Protein 2DXQ (pdb70)

Solvent-accessible surface area: 12813 Å² total

B-factor: mean 23.69, std 10.61, range [11.25, 72.37]

Foldseek 3Di:
DQKDKDWDDDVCQVLVLVQVCQVPVVDDRADCVNCVVVVVCCVDPQKTKMFIDGNRHGFWIKIKHWAFAPPPVRFIAIEIDDTGGDPVCPPVCRSLVHLLVSVVVNVVSVHPYYYDDPDPDVVVVVSVVVSVDDPPDDDDDDDDD/DDKDFDDLVCQVLVQVQLCVVPVPDDHADPPPRSVVVVCVVDPQKTWMFDDDVRGGFWIKIKHWAFDPPPVRFIAIEIDSTGGHPVCPPVCRSLVRVLVSVVVNVVSVHPYYYDDDPPDVVVVVSVVVSVDDPDDDDDDDDD

Radius of gyration: 19.29 Å; Cα 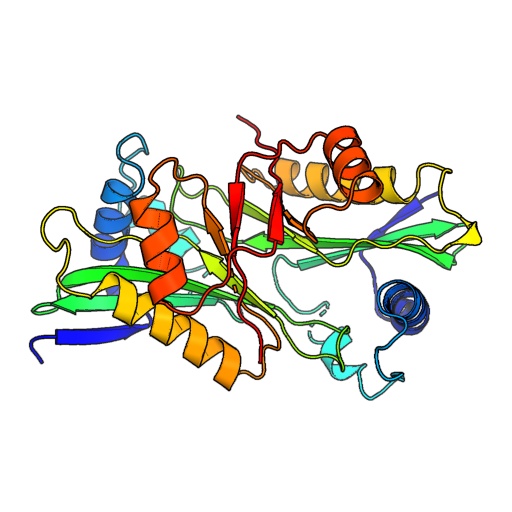contacts (8 Å, |Δi|>4): 568; chains: 2; bounding box: 39×36×62 Å

Secondary structure (DSSP, 8-state):
--EEEEE--GGGHHHHHHHHHHH-TTS----HHHHHHHHH---STTEEEEEEEETTEEEEEEEEEEE--SHHHH--EEEEEEEE--GGGTTSSHHHHHHHHHHHHHHHTT-SB--EE----HHHHHHHHHTT-EEEEEEEE-B--/-EEEE--GGGHHHHHHHHHHH-TTSPP--SSSSHHHHH---STTEEEEEEEETTEEEEEEEEEEE--SHHHH--EEEEEEEEE-GGGTTSSHHHHHHHHHHHHHHHTT-SB--EEESS-HHHHHHHHHTT-EEEEEEEE-B-

CATH classification: 3.40.630.30

Sequence (287 aa):
DAISLRAAGPGDLPGLLELYQVLNPSDPELTTQEAGAVFAALAQPGLTIFVATENGKPVATATLLIVPNLTRAARPYAFIENVVTLEARRGRGYGRTVVRHAIETAFGANCYKVLLTGRHDPAVHAFYESCGFVQNKTGFQIRQDISLRAAGPGDLPGLLELYQVLNPSDPELTTQEAGAVFAALAQPGLTIFVATENGKPVATATLLIVPNLTRAARPYAFIENVVTLEARRGRGYGRTVVRHAIETAFGANCYKVLLTGRHDPAVHAFYESCGFVQNKTGFQIRQ

InterPro domains:
  IPR000182 GNAT domain [PF00583] (21-138)
  IPR000182 GNAT domain [PS51186] (6-150)
  IPR016181 Acyl-CoA N-acyltransferase [SSF55729] (3-148)
  IPR039143 Glucosamine 6-phosphate N-acetyltransferase-like [PTHR13355] (4-143)

Structure (mmCIF, N/CA/C/O backbone):
data_2DXQ
#
_entry.id   2DXQ
#
_cell.length_a   67.894
_cell.length_b   67.894
_cell.length_c   142.747
_cell.angle_alpha   90.00
_cell.angle_beta   90.00
_cell.angle_gamma   120.00
#
_symmetry.space_group_name_H-M   'P 31 2 1'
#
loop_
_entity.id
_entity.type
_entity.pdbx_description
1 polymer Acetyltransferase
2 non-polymer 'PHOSPHATE ION'
3 water water
#
loop_
_atom_site.group_PDB
_atom_site.id
_atom_site.type_symbol
_atom_site.label_atom_id
_atom_site.label_alt_id
_atom_site.label_comp_id
_atom_site.label_asym_id
_atom_site.label_entity_id
_atom_site.label_seq_id
_atom_site.pdbx_PDB_ins_code
_atom_site.Cartn_x
_atom_site.Cartn_y
_atom_site.Cartn_z
_atom_site.occupancy
_atom_site.B_iso_or_equiv
_atom_site.auth_seq_id
_atom_site.auth_comp_id
_atom_site.auth_asym_id
_atom_site.auth_atom_id
_atom_site.pdbx_PDB_model_num
ATOM 1 N N . ASP A 1 4 ? -1.309 19.874 -2.567 1.00 34.16 4 ASP A N 1
ATOM 2 C CA . ASP A 1 4 ? -1.845 21.184 -3.039 1.00 33.48 4 ASP A CA 1
ATOM 3 C C . ASP A 1 4 ? -0.781 22.288 -2.947 1.00 31.80 4 ASP A C 1
ATOM 4 O O . ASP A 1 4 ? 0.301 22.094 -2.374 1.00 32.06 4 ASP A O 1
ATOM 9 N N . ALA A 1 5 ? -1.099 23.446 -3.517 1.00 29.10 5 ALA A N 1
ATOM 10 C CA . ALA A 1 5 ? -0.161 24.555 -3.623 1.00 26.52 5 ALA A CA 1
ATOM 11 C C . ALA A 1 5 ? 0.053 25.257 -2.288 1.00 24.99 5 ALA A C 1
ATOM 12 O O . ALA A 1 5 ? 1.119 25.807 -2.041 1.00 23.93 5 ALA A O 1
ATOM 14 N N . ILE A 1 6 ? -0.987 25.283 -1.463 1.00 23.24 6 ILE A N 1
ATOM 15 C CA . ILE A 1 6 ? -0.890 25.892 -0.134 1.00 22.32 6 ILE A CA 1
ATOM 16 C C . ILE A 1 6 ? -1.448 24.886 0.846 1.00 22.16 6 ILE A C 1
ATOM 17 O O . ILE A 1 6 ? -2.554 24.361 0.651 1.00 22.30 6 ILE A O 1
ATOM 22 N N . SER A 1 7 ? -0.687 24.601 1.899 1.00 21.28 7 SER A N 1
ATOM 23 C CA . SER A 1 7 ? -1.177 23.706 2.920 1.00 20.87 7 SER A CA 1
ATOM 24 C C . SER A 1 7 ? -0.776 24.155 4.327 1.00 19.92 7 SER A C 1
ATOM 25 O O . SER A 1 7 ? -0.010 25.102 4.498 1.00 19.26 7 SER A O 1
ATOM 28 N N . LEU A 1 8 ? -1.317 23.457 5.314 1.00 19.14 8 LEU A N 1
ATOM 29 C CA . LEU A 1 8 ? -1.091 23.738 6.723 1.00 19.25 8 LEU A CA 1
ATOM 30 C C . LEU A 1 8 ? -1.131 22.374 7.397 1.00 18.77 8 LEU A C 1
ATOM 31 O O . LEU A 1 8 ? -2.093 21.624 7.216 1.00 19.48 8 LEU A O 1
ATOM 36 N N . ARG A 1 9 ? -0.096 22.050 8.168 1.00 17.91 9 ARG A N 1
ATOM 37 C CA . ARG A 1 9 ? -0.011 20.752 8.835 1.00 17.41 9 ARG A CA 1
ATOM 38 C C . ARG A 1 9 ? 0.992 20.806 9.976 1.00 17.14 9 ARG A C 1
ATOM 39 O O . ARG A 1 9 ? 1.747 21.767 10.092 1.00 16.33 9 ARG A O 1
ATOM 47 N N . ALA A 1 10 ? 0.986 19.770 10.807 1.00 17.30 10 ALA A N 1
ATOM 48 C CA . ALA A 1 10 ? 2.041 19.571 11.778 1.00 17.87 10 ALA A CA 1
ATOM 49 C C . ALA A 1 10 ? 3.302 19.161 11.040 1.00 18.92 10 ALA A C 1
ATOM 50 O O . ALA A 1 10 ? 3.239 18.476 10.000 1.00 17.78 10 ALA A O 1
ATOM 52 N N . ALA A 1 11 ? 4.444 19.587 11.573 1.00 19.14 11 ALA A N 1
ATOM 53 C CA . ALA A 1 11 ? 5.742 19.175 11.055 1.00 20.86 11 ALA A CA 1
ATOM 54 C C . ALA A 1 11 ? 6.01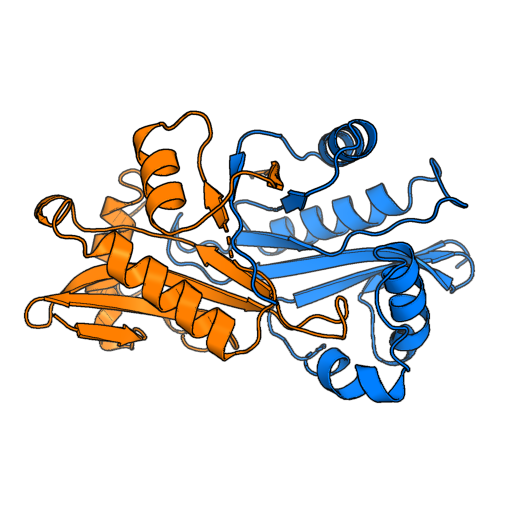6 17.725 11.420 1.00 21.86 11 ALA A C 1
ATOM 55 O O . ALA A 1 11 ? 5.475 17.202 12.405 1.00 22.72 11 ALA A O 1
ATOM 57 N N . GLY A 1 12 ? 6.866 17.089 10.623 1.00 22.51 12 GLY A N 1
ATOM 58 C CA . GLY A 1 12 ? 7.288 15.709 10.863 1.00 24.00 12 GLY A CA 1
ATOM 59 C C . GLY A 1 12 ? 8.715 15.526 10.388 1.00 24.78 12 GLY A C 1
ATOM 60 O O . GLY A 1 12 ? 9.381 16.505 10.056 1.00 24.58 12 GLY A O 1
ATOM 61 N N . PRO A 1 13 ? 9.186 14.263 10.327 1.00 26.04 13 PRO A N 1
ATOM 62 C CA . PRO A 1 13 ? 10.584 13.909 10.043 1.00 27.00 13 PRO A CA 1
ATOM 63 C C . PRO A 1 13 ? 11.266 14.784 8.973 1.00 26.72 13 PRO A C 1
ATOM 64 O O . PRO A 1 13 ? 12.207 15.538 9.277 1.00 28.11 13 PRO A O 1
ATOM 68 N N . GLY A 1 14 ? 10.775 14.709 7.744 1.00 26.10 14 GLY A N 1
ATOM 69 C CA . GLY A 1 14 ? 11.397 15.391 6.610 1.00 24.68 14 GLY A CA 1
ATOM 70 C C . GLY A 1 14 ? 11.391 16.910 6.632 1.00 23.78 14 GLY A C 1
ATOM 71 O O . GLY A 1 14 ? 11.969 17.550 5.750 1.00 24.03 14 GLY A O 1
ATOM 72 N N . ASP A 1 15 ? 10.754 17.499 7.640 1.00 22.58 15 ASP A N 1
ATOM 73 C CA . ASP A 1 15 ? 10.582 18.953 7.683 1.00 21.05 15 ASP A CA 1
ATOM 74 C C . ASP A 1 15 ? 11.749 19.701 8.306 1.00 19.67 15 ASP A C 1
ATOM 75 O O . ASP A 1 15 ? 11.787 20.925 8.288 1.00 18.73 15 ASP A O 1
ATOM 80 N N . LEU A 1 16 ? 12.707 18.965 8.857 1.00 18.80 16 LEU A N 1
ATOM 81 C CA . LEU A 1 16 ? 13.774 19.603 9.610 1.00 17.87 16 LEU A CA 1
ATOM 82 C C . LEU A 1 16 ? 14.592 20.633 8.830 1.00 17.65 16 LEU A C 1
ATOM 83 O O . LEU A 1 16 ? 14.795 21.742 9.343 1.00 17.40 16 LEU A O 1
ATOM 88 N N . PRO A 1 17 ? 15.082 20.298 7.600 1.00 17.63 17 PRO A N 1
ATOM 89 C CA . PRO A 1 17 ? 15.818 21.321 6.842 1.00 17.54 17 PRO A CA 1
ATOM 90 C C . PRO A 1 17 ? 15.034 22.630 6.663 1.00 16.91 17 PRO A C 1
ATOM 91 O O . PRO A 1 17 ? 15.578 23.720 6.887 1.00 16.46 17 PRO A O 1
ATOM 95 N N . GLY A 1 18 ? 13.758 22.512 6.286 1.00 16.71 18 GLY A N 1
ATOM 96 C CA . GLY A 1 18 ? 12.895 23.681 6.072 1.00 16.42 18 GLY A CA 1
ATOM 97 C C . GLY A 1 18 ? 12.647 24.502 7.326 1.00 16.47 18 GLY A C 1
ATOM 98 O O . GLY A 1 18 ? 12.663 25.732 7.283 1.00 16.80 18 GLY A O 1
ATOM 99 N N . LEU A 1 19 ? 12.447 23.817 8.450 1.00 15.90 19 LEU A N 1
ATOM 100 C CA . LEU A 1 19 ? 12.291 24.470 9.753 1.00 15.99 19 LEU A CA 1
ATOM 101 C C . LEU A 1 19 ? 13.552 25.203 10.160 1.00 15.44 19 LEU A C 1
ATOM 102 O O . LEU A 1 19 ? 13.496 26.326 10.653 1.00 15.34 19 LEU A O 1
ATOM 107 N N . LEU A 1 20 ? 14.703 24.580 9.942 1.00 15.19 20 LEU A N 1
ATOM 108 C CA . LEU A 1 20 ? 15.959 25.255 10.284 1.00 14.94 20 LEU A CA 1
ATOM 109 C C . LEU A 1 20 ? 16.139 26.548 9.476 1.00 15.22 20 LEU A C 1
ATOM 110 O O . LEU A 1 20 ? 16.592 27.567 10.005 1.00 14.94 20 LEU A O 1
ATOM 115 N N . GLU A 1 21 ? 15.756 26.530 8.203 1.00 16.09 21 GLU A N 1
ATOM 116 C CA . GLU A 1 21 ? 15.807 27.753 7.393 1.00 16.60 21 GLU A CA 1
ATOM 117 C C . GLU A 1 21 ? 14.932 28.865 7.958 1.00 15.73 21 GLU A C 1
ATOM 118 O O . GLU A 1 21 ? 15.342 30.032 8.008 1.00 16.08 21 GLU A O 1
ATOM 124 N N . LEU A 1 22 ? 13.737 28.503 8.414 1.00 15.39 22 LEU A N 1
ATOM 125 C CA . LEU A 1 22 ? 12.846 29.476 9.051 1.00 14.47 22 LEU A CA 1
ATOM 126 C C . LEU A 1 22 ? 13.452 30.035 10.333 1.00 14.62 22 LEU A C 1
ATOM 127 O O . LEU A 1 22 ? 13.409 31.228 10.569 1.00 14.30 22 LEU A O 1
ATOM 132 N N . TYR A 1 23 ? 14.038 29.171 11.155 1.00 14.79 23 TYR A N 1
ATOM 133 C CA . TYR A 1 23 ? 14.606 29.628 12.420 1.00 15.12 23 TYR A CA 1
ATOM 134 C C . TYR A 1 23 ? 15.867 30.467 12.213 1.00 15.69 23 TYR A C 1
ATOM 135 O O . TYR A 1 23 ? 16.197 31.307 13.041 1.00 15.48 23 TYR A O 1
ATOM 144 N N . GLN A 1 24 ? 16.540 30.276 11.085 1.00 15.87 24 GLN A N 1
ATOM 145 C CA . GLN A 1 24 ? 17.638 31.161 10.693 1.00 17.18 24 GLN A CA 1
ATOM 146 C C . GLN A 1 24 ? 17.135 32.555 10.299 1.00 17.88 24 GLN A C 1
ATOM 147 O O . GLN A 1 24 ? 17.799 33.565 10.575 1.00 18.63 24 GLN A O 1
ATOM 153 N N . VAL A 1 25 ? 15.955 32.609 9.681 1.00 17.51 25 VAL A N 1
ATOM 154 C CA . VAL A 1 25 ? 15.274 33.891 9.419 1.00 18.67 25 VAL A CA 1
ATOM 155 C C . VAL A 1 25 ? 14.894 34.591 10.716 1.00 18.73 25 VAL A C 1
ATOM 156 O O . VAL A 1 25 ? 15.126 35.807 10.878 1.00 19.13 25 VAL A O 1
ATOM 160 N N . LEU A 1 26 ? 14.314 33.824 11.636 1.00 18.13 26 LEU A N 1
ATOM 161 C CA . LEU A 1 26 ? 13.909 34.327 12.939 1.00 18.37 26 LEU A CA 1
ATOM 162 C C . LEU A 1 26 ? 15.081 35.015 13.646 1.00 19.49 26 LEU A C 1
ATOM 163 O O . LEU A 1 26 ? 14.961 36.174 14.061 1.00 18.78 26 LEU A O 1
ATOM 168 N N . ASN A 1 27 ? 16.202 34.294 13.760 1.00 19.28 27 ASN A N 1
ATOM 169 C CA . ASN A 1 27 ? 17.374 34.773 14.487 1.00 19.92 27 ASN A CA 1
ATOM 170 C C . ASN A 1 27 ? 18.605 34.729 13.581 1.00 20.48 27 ASN A C 1
ATOM 171 O O . ASN A 1 27 ? 19.353 33.749 13.600 1.00 20.72 27 ASN A O 1
ATOM 176 N N . PRO A 1 28 ? 18.820 35.781 12.764 1.00 21.08 28 PRO A N 1
ATOM 177 C CA . PRO A 1 28 ? 19.942 35.761 11.804 1.00 21.53 28 PRO A CA 1
ATOM 178 C C . PRO A 1 28 ? 21.351 35.618 12.403 1.00 21.85 28 PRO A C 1
ATOM 179 O O . PRO A 1 28 ? 22.272 35.228 11.686 1.00 22.83 28 PRO A O 1
ATOM 183 N N . SER A 1 29 ? 21.513 35.907 13.691 1.00 22.16 29 SER A N 1
ATOM 184 C CA . SER A 1 29 ? 22.825 35.767 14.340 1.00 22.85 29 SER A CA 1
ATOM 185 C C . SER A 1 29 ? 23.039 34.373 14.967 1.00 22.30 29 SER A C 1
ATOM 186 O O . SER A 1 29 ? 24.139 34.053 15.448 1.00 22.12 29 SER A O 1
ATOM 189 N N . ASP A 1 30 ? 21.997 33.538 14.964 1.00 21.01 30 ASP A N 1
ATOM 190 C CA . ASP A 1 30 ? 22.136 32.169 15.475 1.00 20.75 30 ASP A CA 1
ATOM 191 C C . ASP A 1 30 ? 23.039 31.364 14.562 1.00 20.12 30 ASP A C 1
ATOM 192 O O . ASP A 1 30 ? 23.039 31.592 13.350 1.00 20.18 30 ASP A O 1
ATOM 197 N N . PRO A 1 31 ? 23.784 30.387 15.133 1.00 20.38 31 PRO A N 1
ATOM 198 C CA . PRO A 1 31 ? 24.578 29.486 14.302 1.00 20.37 31 PRO A CA 1
ATOM 199 C C . PRO A 1 31 ? 23.665 28.654 13.413 1.00 19.88 31 PRO A C 1
ATOM 200 O O . PRO A 1 31 ? 22.522 28.365 13.794 1.00 19.78 31 PRO A O 1
ATOM 204 N N . GLU A 1 32 ? 24.155 28.291 12.238 1.00 19.47 32 GLU A N 1
ATOM 205 C CA . GLU A 1 32 ? 23.329 27.544 11.289 1.00 20.06 32 GLU A CA 1
ATOM 206 C C . GLU A 1 32 ? 23.516 26.061 11.558 1.00 18.48 32 GLU A C 1
ATOM 207 O O . GLU A 1 32 ? 24.446 25.439 11.053 1.00 17.42 32 GLU A O 1
ATOM 213 N N . LEU A 1 33 ? 22.644 25.520 12.411 1.00 16.76 33 LEU A N 1
ATOM 214 C CA . LEU A 1 33 ? 22.653 24.099 12.751 1.00 16.73 33 LEU A CA 1
ATOM 215 C C . LEU A 1 33 ? 22.368 23.271 11.516 1.00 16.36 33 LEU A C 1
ATOM 216 O O . LEU A 1 33 ? 21.494 23.617 10.722 1.00 16.37 33 LEU A O 1
ATOM 221 N N . THR A 1 34 ? 23.111 22.181 11.344 1.00 15.42 34 THR A N 1
ATOM 222 C CA . THR A 1 34 ? 22.807 21.253 10.261 1.00 14.36 34 THR A CA 1
ATOM 223 C C . THR A 1 34 ? 21.654 20.345 10.685 1.00 14.17 34 THR A C 1
ATOM 224 O O . THR A 1 34 ? 21.321 20.247 11.868 1.00 13.76 34 THR A O 1
ATOM 228 N N . THR A 1 35 ? 21.036 19.687 9.711 1.00 14.18 35 THR A N 1
ATOM 229 C CA . THR A 1 35 ? 20.005 18.711 9.981 1.00 14.77 35 THR A CA 1
ATOM 230 C C . THR A 1 35 ? 20.543 17.635 10.945 1.00 14.49 35 THR A C 1
AT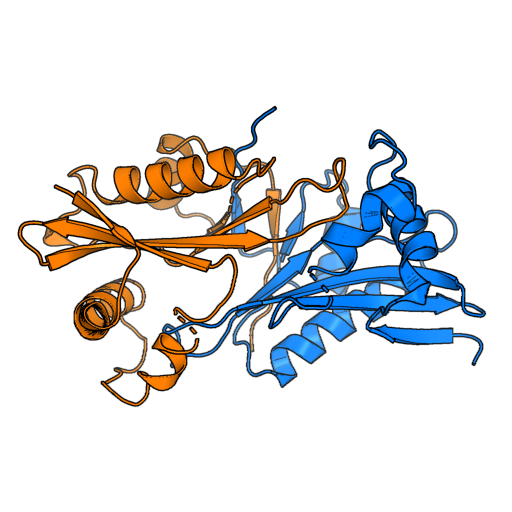OM 231 O O . THR A 1 35 ? 19.837 17.177 11.855 1.00 14.99 35 THR A O 1
ATOM 235 N N . GLN A 1 36 ? 21.813 17.267 10.774 1.00 13.68 36 GLN A N 1
ATOM 236 C CA . GLN A 1 36 ? 22.423 16.262 11.649 1.00 13.30 36 GLN A CA 1
ATOM 237 C C . GLN A 1 36 ? 22.545 16.756 13.094 1.00 13.36 36 GLN A C 1
ATOM 238 O O . GLN A 1 36 ? 22.176 16.031 14.022 1.00 14.06 36 GLN A O 1
ATOM 244 N N . GLU A 1 37 ? 23.052 17.974 13.264 1.00 13.77 37 GLU A N 1
ATOM 245 C CA . GLU A 1 37 ? 23.205 18.598 14.598 1.00 14.37 37 GLU A CA 1
ATOM 246 C C . GLU A 1 37 ? 21.866 18.766 15.301 1.00 15.14 37 GLU A C 1
ATOM 247 O O . GLU A 1 37 ? 21.781 18.685 16.535 1.00 15.48 37 GLU A O 1
ATOM 253 N N . ALA A 1 38 ? 20.817 19.002 14.510 1.00 14.47 38 ALA A N 1
ATOM 254 C CA . ALA A 1 38 ? 19.506 19.305 15.056 1.00 14.16 38 ALA A CA 1
ATOM 255 C C . ALA A 1 38 ? 18.626 18.080 15.258 1.00 14.42 38 ALA A C 1
ATOM 256 O O . ALA A 1 38 ? 17.563 18.182 15.856 1.00 14.48 38 ALA A O 1
ATOM 258 N N . GLY A 1 39 ? 19.077 16.915 14.789 1.00 14.20 39 GLY A N 1
ATOM 259 C CA . GLY A 1 39 ? 18.228 15.719 14.725 1.00 14.39 39 GLY A CA 1
ATOM 260 C C . GLY A 1 39 ? 17.724 15.204 16.065 1.00 15.22 39 GLY A C 1
ATOM 261 O O . GLY A 1 39 ? 16.547 14.841 16.200 1.00 15.17 39 GLY A O 1
ATOM 262 N N . ALA A 1 40 ? 18.619 15.174 17.052 1.00 15.43 40 ALA A N 1
ATOM 263 C CA . ALA A 1 40 ? 18.298 14.646 18.375 1.00 15.37 40 ALA A CA 1
ATOM 264 C C . ALA A 1 40 ? 17.225 15.499 19.074 1.00 15.01 40 ALA A C 1
ATOM 265 O O . ALA A 1 40 ? 16.242 14.964 19.592 1.00 14.97 40 ALA A O 1
ATOM 267 N N . VAL A 1 41 ? 17.420 16.815 19.087 1.00 14.49 41 VAL A N 1
ATOM 268 C CA . VAL A 1 41 ? 16.413 17.714 19.677 1.00 14.15 41 VAL A CA 1
ATOM 269 C C . VAL A 1 41 ? 15.099 17.684 18.890 1.00 14.20 41 VAL A C 1
ATOM 270 O O . VAL A 1 41 ? 14.018 17.637 19.488 1.00 13.64 41 VAL A O 1
ATOM 274 N N . PHE A 1 42 ? 15.175 17.670 17.555 1.00 14.11 42 PHE A N 1
ATOM 275 C CA . PHE A 1 42 ? 13.950 17.582 16.749 1.00 15.51 42 PHE A CA 1
ATOM 276 C C . PHE A 1 42 ? 13.135 16.326 17.105 1.00 15.53 42 PHE A C 1
ATOM 277 O O . PHE A 1 42 ? 11.906 16.382 17.270 1.00 15.75 42 PHE A O 1
ATOM 285 N N . ALA A 1 43 ? 13.821 15.194 17.242 1.00 15.93 43 ALA A N 1
ATOM 286 C CA . ALA A 1 43 ? 13.163 13.942 17.625 1.00 16.38 43 ALA A CA 1
ATOM 287 C C . ALA A 1 43 ? 12.502 14.044 18.999 1.00 16.23 43 ALA A C 1
ATOM 288 O O . ALA A 1 43 ? 11.378 13.559 19.184 1.00 17.03 43 ALA A O 1
ATOM 290 N N . ALA A 1 44 ? 13.194 14.679 19.950 1.00 16.79 44 ALA A N 1
ATOM 291 C CA . ALA A 1 44 ? 12.649 14.923 21.289 1.00 16.74 44 ALA A CA 1
ATOM 292 C C . ALA A 1 44 ? 11.403 15.799 21.220 1.00 17.27 44 ALA A C 1
ATOM 293 O O . ALA A 1 44 ? 10.458 15.598 21.983 1.00 17.03 44 ALA A O 1
ATOM 303 N N . LEU A 1 46 ? 9.338 16.049 18.580 1.00 17.27 46 LEU A N 1
ATOM 304 C CA . LEU A 1 46 ? 8.293 15.250 17.953 1.00 18.91 46 LEU A CA 1
ATOM 305 C C . LEU A 1 46 ? 7.680 14.271 18.964 1.00 19.15 46 LEU A C 1
ATOM 306 O O . LEU A 1 46 ? 6.482 13.965 18.900 1.00 20.53 46 LEU A O 1
ATOM 311 N N . ALA A 1 47 ? 8.490 13.847 19.928 1.00 19.47 47 ALA A N 1
ATOM 312 C CA . ALA A 1 47 ? 8.077 12.913 20.980 1.00 19.63 47 ALA A CA 1
ATOM 313 C C . ALA A 1 47 ? 7.423 13.594 22.186 1.00 19.68 47 ALA A C 1
ATOM 314 O O . ALA A 1 47 ? 6.793 12.925 23.019 1.00 20.12 47 ALA A O 1
ATOM 316 N N . GLN A 1 48 ? 7.559 14.918 22.282 1.00 18.54 48 GLN A N 1
ATOM 317 C CA . GLN A 1 48 ? 7.126 15.641 23.485 1.00 17.96 48 GLN A CA 1
ATOM 318 C C . GLN A 1 48 ? 5.601 15.738 23.579 1.00 17.39 48 GLN A C 1
ATOM 319 O O . GLN A 1 48 ? 4.958 16.347 22.723 1.00 16.86 48 GLN A O 1
ATOM 325 N N . PRO A 1 49 ? 5.015 15.148 24.634 1.00 17.06 49 PRO A N 1
ATOM 326 C CA . PRO A 1 49 ? 3.581 15.256 24.819 1.00 16.71 49 PRO A CA 1
ATOM 327 C C . PRO A 1 49 ? 3.107 16.707 24.854 1.00 16.26 49 PRO A C 1
ATOM 328 O O . PRO A 1 49 ? 3.652 17.527 25.606 1.00 17.23 49 PRO A O 1
ATOM 332 N N . GLY A 1 50 ? 2.104 17.002 24.039 1.00 16.03 50 GLY A N 1
ATOM 333 C CA . GLY A 1 50 ? 1.474 18.324 24.001 1.00 15.19 50 GLY A CA 1
ATOM 334 C C . GLY A 1 50 ? 2.197 19.391 23.198 1.00 15.13 50 GLY A C 1
ATOM 335 O O . GLY A 1 50 ? 1.727 20.531 23.120 1.00 15.13 50 GLY A O 1
ATOM 336 N N . LEU A 1 51 ? 3.309 19.026 22.566 1.00 13.51 51 LEU A N 1
ATOM 337 C CA . LEU A 1 51 ? 4.043 19.956 21.698 1.00 13.36 51 LEU A CA 1
ATOM 338 C C . LEU A 1 51 ? 3.757 19.619 20.235 1.00 13.44 51 LEU A C 1
ATOM 339 O O . LEU A 1 51 ? 3.899 18.464 19.829 1.00 13.26 51 LEU A O 1
ATOM 344 N N . THR A 1 52 ? 3.378 20.627 19.452 1.00 13.31 52 THR A N 1
ATOM 345 C CA . THR A 1 52 ? 3.211 20.462 18.013 1.00 14.64 52 THR A CA 1
ATOM 346 C C . THR A 1 52 ? 3.838 21.650 17.307 1.00 14.69 52 THR A C 1
ATOM 347 O O . THR A 1 52 ? 3.560 22.791 17.667 1.00 14.32 52 THR A O 1
ATOM 351 N N . ILE A 1 53 ? 4.701 21.377 16.328 1.00 14.87 53 ILE A N 1
ATOM 352 C CA . ILE A 1 53 ? 5.235 22.432 15.471 1.00 14.31 53 ILE A CA 1
ATOM 353 C C . ILE A 1 53 ? 4.327 22.444 14.238 1.00 14.83 53 ILE A C 1
ATOM 354 O O . ILE A 1 53 ? 4.188 21.419 13.569 1.00 15.33 53 ILE A O 1
ATOM 359 N N . PHE A 1 54 ? 3.707 23.591 13.946 1.00 13.73 54 PHE A N 1
ATOM 360 C CA . PHE A 1 54 ? 2.872 23.720 12.761 1.00 13.30 54 PHE A CA 1
ATOM 361 C C . PHE A 1 54 ? 3.622 24.478 11.684 1.00 12.96 54 PHE A C 1
ATOM 362 O O . PHE A 1 54 ? 4.381 25.381 12.004 1.00 12.41 54 PHE A O 1
ATOM 370 N N . VAL A 1 55 ? 3.413 24.093 10.421 1.00 12.86 55 VAL A N 1
ATOM 371 C CA . VAL A 1 55 ? 3.971 24.808 9.274 1.00 13.60 55 VAL A CA 1
ATOM 372 C C . VAL A 1 55 ? 2.880 25.155 8.255 1.00 13.85 55 VAL A C 1
ATOM 373 O O . VAL A 1 55 ? 1.954 24.381 8.049 1.00 14.60 55 VAL A O 1
ATOM 377 N N . ALA A 1 56 ? 2.983 26.334 7.645 1.00 13.94 56 ALA A N 1
ATOM 378 C CA . ALA A 1 56 ? 2.241 26.622 6.425 1.00 14.08 56 ALA A CA 1
ATOM 379 C C . ALA A 1 56 ? 3.216 26.359 5.301 1.00 14.40 56 ALA A C 1
ATOM 380 O O . ALA A 1 56 ? 4.408 26.693 5.410 1.00 13.70 56 ALA A O 1
ATOM 382 N N . THR A 1 57 ? 2.737 25.719 4.241 1.00 13.99 57 THR A N 1
ATOM 383 C CA . THR A 1 57 ? 3.626 25.372 3.143 1.00 15.12 57 THR A CA 1
ATOM 384 C C . THR A 1 57 ? 3.101 25.990 1.866 1.00 14.98 57 THR A C 1
ATOM 385 O O . THR A 1 57 ? 1.895 26.161 1.709 1.00 15.33 57 THR A O 1
ATOM 389 N N . GLU A 1 58 ? 4.029 26.351 0.986 1.00 15.73 58 GLU A N 1
ATOM 390 C CA . GLU A 1 58 ? 3.703 26.877 -0.331 1.00 15.67 58 GLU A CA 1
ATOM 391 C C . GLU A 1 58 ? 4.501 26.047 -1.345 1.00 16.36 58 GLU A C 1
ATOM 392 O O . GLU A 1 58 ? 5.739 26.022 -1.277 1.00 16.68 58 GLU A O 1
ATOM 398 N N . ASN A 1 59 ? 3.809 25.352 -2.256 1.00 16.56 59 ASN A N 1
ATOM 399 C CA . ASN A 1 59 ? 4.474 24.390 -3.162 1.00 17.52 59 ASN A CA 1
ATOM 400 C C . ASN A 1 59 ? 5.347 23.411 -2.368 1.00 18.44 59 ASN A C 1
ATOM 401 O O . ASN A 1 59 ? 6.452 23.058 -2.801 1.00 18.95 59 ASN A O 1
ATOM 406 N N . GLY A 1 60 ? 4.861 23.019 -1.189 1.00 19.28 60 GLY A N 1
ATOM 407 C CA . GLY A 1 60 ? 5.587 22.082 -0.317 1.00 20.01 60 GLY A CA 1
ATOM 408 C C . GLY A 1 60 ? 6.669 22.670 0.575 1.00 20.71 60 GLY A C 1
ATOM 409 O O . GLY A 1 60 ? 7.147 21.981 1.473 1.00 21.43 60 GLY A O 1
ATOM 410 N N . LYS A 1 61 ? 7.063 23.921 0.337 1.00 20.32 61 LYS A N 1
ATOM 411 C CA . LYS A 1 61 ? 8.087 24.576 1.161 1.00 20.67 61 LYS A CA 1
ATOM 412 C C . LYS A 1 61 ? 7.469 25.221 2.402 1.00 19.74 61 LYS A C 1
ATOM 413 O O . LYS A 1 61 ? 6.514 26.001 2.277 1.00 19.28 61 L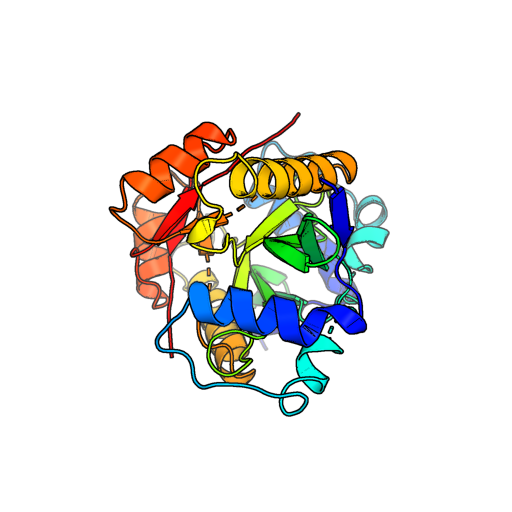YS A O 1
ATOM 419 N N . PRO A 1 62 ? 8.001 24.908 3.603 1.00 18.80 62 PRO A N 1
ATOM 420 C CA . PRO A 1 62 ? 7.568 25.661 4.777 1.00 17.90 62 PRO A CA 1
ATOM 421 C C . PRO A 1 62 ? 7.853 27.159 4.618 1.00 17.58 62 PRO A C 1
ATOM 422 O O . PRO A 1 62 ? 8.991 27.559 4.320 1.00 18.14 62 PRO A O 1
ATOM 426 N N . VAL A 1 63 ? 6.818 27.975 4.796 1.00 15.94 63 VAL A N 1
ATOM 427 C CA . VAL A 1 63 ? 6.939 29.427 4.661 1.00 14.79 63 VAL A CA 1
ATOM 428 C C . VAL A 1 63 ? 6.541 30.179 5.932 1.00 13.74 63 VAL A C 1
ATOM 429 O O . VAL A 1 63 ? 6.747 31.385 6.028 1.00 13.11 63 VAL A O 1
ATOM 433 N N . ALA A 1 64 ? 5.928 29.469 6.878 1.00 13.07 64 ALA A N 1
ATOM 434 C CA . ALA A 1 64 ? 5.682 30.023 8.223 1.00 13.00 64 ALA A CA 1
ATOM 435 C C . ALA A 1 64 ? 5.621 28.887 9.211 1.00 12.48 64 ALA A C 1
ATOM 436 O O . ALA A 1 64 ? 5.350 27.742 8.835 1.00 12.95 64 ALA A O 1
ATOM 438 N N . THR A 1 65 ? 5.843 29.206 10.477 1.00 12.68 65 THR A N 1
ATOM 439 C CA . THR A 1 65 ? 5.761 28.187 11.520 1.00 11.98 65 THR A CA 1
ATOM 440 C C . THR A 1 65 ? 5.374 28.825 12.846 1.00 12.33 65 THR A C 1
ATOM 441 O O . THR A 1 65 ? 5.571 30.028 13.055 1.00 12.73 65 THR A O 1
ATOM 445 N N . ALA A 1 66 ? 4.767 28.010 13.705 1.00 12.11 66 ALA A N 1
ATOM 446 C CA . ALA A 1 66 ? 4.508 28.361 15.108 1.00 12.49 66 ALA A CA 1
ATOM 447 C C . ALA A 1 66 ? 4.503 27.053 15.878 1.00 12.65 66 ALA A C 1
ATOM 448 O O . ALA A 1 66 ? 4.015 26.031 15.368 1.00 12.55 66 ALA A O 1
ATOM 450 N N . THR A 1 67 ? 5.002 27.093 17.113 1.00 12.09 67 THR A N 1
ATOM 451 C CA . THR A 1 67 ? 5.023 25.900 17.951 1.00 12.13 67 THR A CA 1
ATOM 452 C C . THR A 1 67 ? 4.004 26.062 19.073 1.00 12.04 67 THR A C 1
ATOM 453 O O . THR A 1 67 ? 3.989 27.083 19.768 1.00 12.05 67 THR A O 1
ATOM 457 N N . LEU A 1 68 ? 3.164 25.045 19.237 1.00 12.11 68 LEU A N 1
ATOM 458 C CA . LEU A 1 68 ? 2.153 25.034 20.278 1.00 12.35 68 LEU A CA 1
ATOM 459 C C . LEU A 1 68 ? 2.617 24.137 21.411 1.00 13.35 68 LEU A C 1
ATOM 460 O O . LEU A 1 68 ? 3.053 23.011 21.172 1.00 13.29 68 LEU A O 1
ATOM 465 N N . LEU A 1 69 ? 2.496 24.638 22.638 1.00 13.33 69 LEU A N 1
ATOM 466 C CA . LEU A 1 69 ? 2.851 23.861 23.829 1.00 14.09 69 LEU A CA 1
ATOM 467 C C . LEU A 1 69 ? 1.606 23.774 24.702 1.00 14.32 69 LEU A C 1
ATOM 468 O O . LEU A 1 69 ? 1.161 24.773 25.260 1.00 14.30 69 LEU A O 1
ATOM 473 N N . ILE A 1 70 ? 1.033 22.585 24.805 1.00 14.49 70 ILE A N 1
ATOM 474 C CA . ILE A 1 70 ? -0.155 22.377 25.643 1.00 14.70 70 ILE A CA 1
ATOM 475 C C . ILE A 1 70 ? 0.309 21.730 26.938 1.00 15.43 70 ILE A C 1
ATOM 476 O O . ILE A 1 70 ? 1.059 20.747 26.909 1.00 15.83 70 ILE A O 1
ATOM 481 N N . VAL A 1 71 ? -0.144 22.287 28.058 1.00 16.11 71 VAL A N 1
ATOM 482 C CA . VAL A 1 71 ? 0.416 21.950 29.380 1.00 16.60 71 VAL A CA 1
ATOM 483 C C . VAL A 1 71 ? -0.692 21.446 30.310 1.00 17.06 71 VAL A C 1
ATOM 484 O O . VAL A 1 71 ? -1.698 22.127 30.481 1.00 15.92 71 VAL A O 1
ATOM 488 N N . PRO A 1 72 ? -0.498 20.271 30.943 1.00 18.34 72 PRO A N 1
ATOM 489 C CA . PRO A 1 72 ? -1.485 19.797 31.911 1.00 19.64 72 PRO A CA 1
ATOM 490 C C . PRO A 1 72 ? -1.482 20.691 33.162 1.00 20.02 72 PRO A C 1
ATOM 491 O O . PRO A 1 72 ? -0.414 21.215 33.543 1.00 20.21 72 PRO A O 1
ATOM 495 N N . ASN A 1 73 ? -2.654 20.829 33.792 1.00 20.91 73 ASN A N 1
ATOM 496 C CA . ASN A 1 73 ? -2.896 21.869 34.796 1.00 22.08 73 ASN A CA 1
ATOM 497 C C . ASN A 1 73 ? -4.077 21.537 35.716 1.00 23.12 73 ASN A C 1
ATOM 498 O O . ASN A 1 73 ? -5.088 21.018 35.258 1.00 23.18 73 ASN A O 1
ATOM 503 N N . LEU A 1 74 ? -3.945 21.863 37.003 1.00 24.46 74 LEU A N 1
ATOM 504 C CA . LEU A 1 74 ? -4.992 21.600 38.006 1.00 25.14 74 LEU A CA 1
ATOM 505 C C . LEU A 1 74 ? -5.891 22.801 38.340 1.00 25.72 74 LEU A C 1
ATOM 506 O O . LEU A 1 74 ? -6.970 22.642 38.931 1.00 26.04 74 LEU A O 1
ATOM 511 N N . THR A 1 75 ? -5.460 24.003 37.966 1.00 25.32 75 THR A N 1
ATOM 512 C CA . THR A 1 75 ? -6.272 25.193 38.192 1.00 25.34 75 THR A CA 1
ATOM 513 C C . THR A 1 75 ? -7.386 25.262 37.154 1.00 25.90 75 THR A C 1
ATOM 514 O O . THR A 1 75 ? -7.390 24.488 36.184 1.00 25.87 75 THR A O 1
ATOM 518 N N . ARG A 1 76 ? -8.330 26.175 37.387 1.00 26.97 76 ARG A N 1
ATOM 519 C CA . ARG A 1 76 ? -9.455 26.459 36.480 1.00 27.99 76 ARG A CA 1
ATOM 520 C C . ARG A 1 76 ? -10.157 25.174 36.018 1.00 28.25 76 ARG A C 1
ATOM 521 O O . ARG A 1 76 ? -10.254 24.893 34.815 1.00 28.17 76 ARG A O 1
ATOM 529 N N . ALA A 1 77 ? -10.617 24.389 36.995 1.00 29.10 77 ALA A N 1
ATOM 530 C CA . ALA A 1 77 ? -11.304 23.112 36.750 1.00 28.83 77 ALA A CA 1
ATOM 531 C C . ALA A 1 77 ? -10.406 22.063 36.069 1.00 28.31 77 ALA A C 1
ATOM 532 O O . ALA A 1 77 ? -10.872 21.233 35.278 1.00 28.86 77 ALA A O 1
ATOM 534 N N . ALA A 1 78 ? -9.113 22.114 36.400 1.00 26.82 78 ALA A N 1
ATOM 535 C CA . ALA A 1 78 ? -8.086 21.215 35.878 1.00 25.28 78 ALA A CA 1
ATOM 536 C C . ALA A 1 78 ? -7.983 21.249 34.348 1.00 24.38 78 ALA A C 1
ATOM 537 O O . ALA A 1 78 ? -7.746 20.237 33.710 1.00 24.31 78 ALA A O 1
ATOM 539 N N . ARG A 1 79 ? -8.141 22.435 33.780 1.00 22.65 79 ARG A N 1
ATOM 540 C CA . ARG A 1 79 ? -8.067 22.605 32.331 1.00 21.61 79 ARG A CA 1
ATOM 541 C C . ARG A 1 79 ? -6.668 23.008 31.920 1.00 20.06 79 ARG A C 1
ATOM 542 O O . ARG A 1 79 ? -6.034 23.805 32.621 1.00 20.27 79 ARG A O 1
ATOM 550 N N . PRO A 1 80 ? -6.174 22.451 30.797 1.00 18.39 80 PRO A N 1
ATOM 551 C CA . PRO A 1 80 ? -4.807 22.762 30.388 1.00 17.25 80 PRO A CA 1
ATOM 552 C C . PRO A 1 80 ? -4.689 24.219 29.933 1.00 15.99 80 PRO A C 1
ATOM 553 O O . PRO A 1 80 ? -5.697 24.907 29.731 1.00 15.39 80 PRO A O 1
ATOM 557 N N . TYR A 1 81 ? -3.461 24.706 29.814 1.00 15.39 81 TYR A N 1
ATOM 558 C CA . TYR A 1 81 ? -3.252 26.001 29.181 1.00 14.43 81 TYR A CA 1
ATOM 559 C C . TYR A 1 81 ? -2.159 25.816 28.145 1.00 14.25 81 TYR A C 1
ATOM 560 O O . TYR A 1 81 ? -1.480 24.777 28.106 1.00 14.90 81 TYR A O 1
ATOM 569 N N . ALA A 1 82 ? -1.954 26.826 27.310 1.00 13.42 82 ALA A N 1
ATOM 570 C CA . ALA A 1 82 ? -0.993 26.664 26.233 1.00 12.91 82 ALA A CA 1
ATOM 571 C C . ALA A 1 82 ? -0.148 27.903 26.046 1.00 12.55 82 ALA A C 1
ATOM 572 O O . ALA A 1 82 ? -0.580 29.009 26.384 1.00 12.70 82 ALA A O 1
ATOM 574 N N . PHE A 1 83 ? 1.051 27.701 25.503 1.00 12.05 83 PHE A N 1
ATOM 575 C CA . PHE A 1 83 ? 1.878 28.794 24.991 1.00 11.61 83 PHE A CA 1
ATOM 576 C C . PHE A 1 83 ? 2.082 28.597 23.501 1.00 11.85 83 PHE A C 1
ATOM 577 O O . PHE A 1 83 ? 2.082 27.454 22.997 1.00 11.25 83 PHE A O 1
ATOM 585 N N . ILE A 1 84 ? 2.316 29.699 22.806 1.00 11.33 84 ILE A N 1
ATOM 586 C CA . ILE A 1 84 ? 2.772 29.629 21.411 1.00 11.80 84 ILE A CA 1
ATOM 587 C C . ILE A 1 84 ? 4.148 30.268 21.298 1.00 12.36 84 ILE A C 1
ATOM 588 O O . ILE A 1 84 ? 4.371 31.372 21.822 1.00 12.66 84 ILE A O 1
ATOM 593 N N . GLU A 1 85 ? 5.071 29.562 20.648 1.00 12.59 85 GLU A N 1
ATOM 594 C CA . GLU A 1 85 ? 6.461 30.000 20.579 1.00 13.25 85 GLU A CA 1
ATOM 595 C C . GLU A 1 85 ? 7.043 29.884 19.179 1.00 13.20 85 GLU A C 1
ATOM 596 O O . GLU A 1 85 ? 6.478 29.227 18.310 1.00 12.40 85 GLU A O 1
ATOM 602 N N . ASN A 1 86 ? 8.178 30.548 18.987 1.00 13.01 86 ASN A N 1
ATOM 603 C CA . ASN A 1 86 ? 8.956 30.499 17.751 1.00 13.73 86 ASN A CA 1
ATOM 604 C C . ASN A 1 86 ? 8.128 30.681 16.487 1.00 13.49 86 ASN A C 1
ATOM 605 O O . ASN A 1 86 ? 8.156 29.861 15.557 1.00 12.57 86 ASN A O 1
ATOM 610 N N . VAL A 1 87 ? 7.402 31.788 16.473 1.00 13.54 87 VAL A N 1
ATOM 611 C CA . VAL A 1 87 ? 6.607 32.135 15.304 1.00 13.49 87 VAL A CA 1
ATOM 612 C C . VAL A 1 87 ? 7.498 32.858 14.296 1.00 14.44 87 VAL A C 1
ATOM 613 O O . VAL A 1 87 ? 8.156 33.849 14.639 1.00 14.20 87 VAL A O 1
ATOM 617 N N . VAL A 1 88 ? 7.512 32.376 13.053 1.00 14.44 88 VAL A N 1
ATOM 618 C CA . VAL A 1 88 ? 8.279 33.060 12.025 1.00 16.18 88 VAL A CA 1
ATOM 619 C C . VAL A 1 88 ? 7.596 33.045 10.686 1.00 17.16 88 VAL A C 1
ATOM 620 O O . VAL A 1 88 ? 6.937 32.075 10.320 1.00 16.25 88 VAL A O 1
ATOM 624 N N . THR A 1 89 ? 7.755 34.172 9.999 1.00 18.68 89 THR A N 1
ATOM 625 C CA . THR A 1 89 ? 7.312 34.372 8.650 1.00 21.21 89 THR A CA 1
ATOM 626 C C . THR A 1 89 ? 8.479 34.983 7.875 1.00 21.95 89 THR A C 1
ATOM 627 O O . THR A 1 89 ? 9.519 35.320 8.433 1.00 22.31 89 THR A O 1
ATOM 631 N N . LEU A 1 90 ? 8.269 35.190 6.591 1.00 23.11 90 LEU A N 1
ATOM 632 C CA . LEU A 1 90 ? 9.345 35.639 5.730 1.00 23.27 90 LEU A CA 1
ATOM 633 C C . LEU A 1 90 ? 9.160 37.073 5.274 1.00 24.32 90 LEU A C 1
ATOM 634 O O . LEU A 1 90 ? 8.015 37.456 4.954 1.00 24.07 90 LEU A O 1
ATOM 639 N N . GLU A 1 91 ? 10.271 37.839 5.222 1.00 24.33 91 GLU A N 1
ATOM 640 C CA . GLU A 1 91 ? 10.310 39.167 4.533 1.00 25.50 91 GLU A CA 1
ATOM 641 C C . GLU A 1 91 ? 9.303 39.016 3.398 1.00 25.22 91 GLU A C 1
ATOM 642 O O . GLU A 1 91 ? 8.527 39.950 3.112 1.00 26.38 91 GLU A O 1
ATOM 644 N N . ALA A 1 92 ? 9.331 37.901 2.663 1.00 25.38 92 ALA A N 1
ATOM 645 C CA . ALA A 1 92 ? 9.587 37.866 1.218 1.00 24.63 92 ALA A CA 1
ATOM 646 C C . ALA A 1 92 ? 8.148 37.347 0.948 1.00 24.68 92 ALA A C 1
ATOM 647 O O . ALA A 1 92 ? 7.667 37.265 -0.202 1.00 23.72 92 ALA A O 1
ATOM 649 N N . ARG A 1 93 ? 7.467 37.005 2.054 1.00 24.39 93 ARG A N 1
ATOM 650 C CA . ARG A 1 93 ? 6.020 36.692 2.073 1.00 24.58 93 ARG A CA 1
ATOM 651 C C . ARG A 1 93 ? 5.198 37.585 3.022 1.00 25.35 93 ARG A C 1
ATOM 652 O O . ARG A 1 93 ? 4.096 37.215 3.447 1.00 25.06 93 ARG A O 1
ATOM 660 N N . ARG A 1 94 ? 5.720 38.776 3.308 1.00 26.28 94 ARG A N 1
ATOM 661 C CA . ARG A 1 94 ? 5.047 39.771 4.138 1.00 27.14 94 ARG A CA 1
ATOM 662 C C . ARG A 1 94 ? 3.691 40.112 3.564 1.00 26.03 94 ARG A C 1
ATOM 663 O O . ARG A 1 94 ? 3.547 40.399 2.364 1.00 25.98 94 ARG A O 1
ATOM 671 N N . GLY A 1 95 ? 2.694 40.058 4.429 1.00 24.34 95 GLY A N 1
ATOM 672 C CA . GLY A 1 95 ? 1.351 40.429 4.061 1.00 22.80 95 GLY A CA 1
ATOM 673 C C . GLY A 1 95 ? 0.639 39.411 3.206 1.00 21.59 95 GLY A C 1
ATOM 674 O O . GLY A 1 95 ? -0.322 39.762 2.530 1.00 21.67 95 GLY A O 1
ATOM 675 N N . ARG A 1 96 ? 1.106 38.157 3.209 1.00 19.38 96 ARG A N 1
ATOM 676 C CA . ARG A 1 96 ? 0.376 37.106 2.491 1.00 18.53 96 ARG A CA 1
ATOM 677 C C . ARG A 1 96 ? -0.498 36.269 3.416 1.00 17.50 96 ARG A C 1
ATOM 678 O O . ARG A 1 96 ? -1.353 35.502 2.949 1.00 17.21 96 ARG A O 1
ATOM 686 N N . GLY A 1 97 ? -0.293 36.406 4.726 1.00 15.68 97 GLY A N 1
ATOM 687 C CA . GLY A 1 97 ? -1.189 35.759 5.671 1.00 14.90 97 GLY A CA 1
ATOM 688 C C . GLY A 1 97 ? -0.737 34.431 6.258 1.00 14.21 97 GLY A C 1
ATOM 689 O O . GLY A 1 97 ? -1.422 33.889 7.119 1.00 13.02 97 GLY A O 1
ATOM 690 N N . TYR A 1 98 ? 0.417 33.921 5.818 1.00 13.44 98 TYR A N 1
ATOM 691 C CA . TYR A 1 98 ? 0.858 32.589 6.254 1.00 13.97 98 TYR A CA 1
ATOM 692 C C . TYR A 1 98 ? 1.109 32.537 7.757 1.00 13.41 98 TYR A C 1
ATOM 693 O O . TYR A 1 98 ? 0.785 31.544 8.401 1.00 13.40 98 TYR A O 1
ATOM 702 N N . GLY A 1 99 ? 1.723 33.588 8.304 1.00 13.71 99 GLY A N 1
ATOM 703 C CA . GLY A 1 99 ? 1.872 33.691 9.776 1.00 13.56 99 GLY A CA 1
ATOM 704 C C . GLY A 1 99 ? 0.536 33.658 10.516 1.00 14.00 99 GLY A C 1
ATOM 705 O O . GLY A 1 99 ? 0.373 32.923 11.502 1.00 13.79 99 GLY A O 1
ATOM 706 N N . ARG A 1 100 ? -0.424 34.457 10.060 1.00 13.49 100 ARG A N 1
ATOM 707 C CA . ARG A 1 100 ? -1.747 34.468 10.679 1.00 13.86 100 ARG A CA 1
ATOM 708 C C . ARG A 1 100 ? -2.383 33.078 10.610 1.00 13.56 100 ARG A C 1
ATOM 709 O O . ARG A 1 100 ? -2.973 32.616 11.587 1.00 14.07 100 ARG A O 1
ATOM 717 N N . THR A 1 101 ? -2.232 32.395 9.469 1.00 12.95 101 THR A N 1
ATOM 718 C CA . THR A 1 101 ? -2.820 31.058 9.316 1.00 13.33 101 THR A CA 1
ATOM 719 C C . THR A 1 101 ? -2.266 30.107 10.374 1.00 13.45 101 THR A C 1
ATOM 720 O O . THR A 1 101 ? -3.017 29.404 11.060 1.00 12.74 101 THR A O 1
ATOM 724 N N . VAL A 1 102 ? -0.944 30.095 10.509 1.00 13.01 102 VAL A N 1
ATOM 725 C CA . VAL A 1 102 ? -0.321 29.136 11.414 1.00 13.49 102 VAL A CA 1
ATOM 726 C C . VAL A 1 102 ? -0.566 29.456 12.913 1.00 12.54 102 VAL A C 1
ATOM 727 O O . VAL A 1 102 ? -0.798 28.557 13.733 1.00 12.76 102 VAL A O 1
ATOM 731 N N . VAL A 1 103 ? -0.560 30.736 13.252 1.00 12.19 103 VAL A N 1
ATOM 732 C CA . VAL A 1 103 ? -0.802 31.134 14.655 1.00 12.44 103 VAL A CA 1
ATOM 733 C C . VAL A 1 103 ? -2.255 30.864 15.011 1.00 12.79 103 VAL A C 1
ATOM 734 O O . VAL A 1 103 ? -2.554 30.284 16.071 1.00 13.04 103 VAL A O 1
ATOM 738 N N . ARG A 1 104 ? -3.167 31.267 14.128 1.00 13.41 104 ARG A N 1
ATOM 739 C CA . ARG A 1 104 ? -4.596 31.046 14.383 1.00 14.84 104 ARG A CA 1
ATOM 740 C C . ARG A 1 104 ? -4.914 29.531 14.481 1.00 14.37 104 ARG A C 1
ATOM 741 O O . ARG A 1 104 ? -5.696 29.112 15.349 1.00 13.85 104 ARG A O 1
ATOM 749 N N . HIS A 1 105 ? -4.255 28.717 13.660 1.00 14.08 105 HIS A N 1
ATOM 750 C CA . HIS A 1 105 ? -4.430 27.263 13.723 1.00 14.18 105 HIS A CA 1
ATOM 751 C C . HIS A 1 105 ? -3.967 26.706 15.064 1.00 13.86 105 HIS A C 1
ATOM 752 O O . HIS A 1 105 ? -4.647 25.882 15.680 1.00 12.69 105 HIS A O 1
ATOM 759 N N . ALA A 1 106 ? -2.824 27.187 15.531 1.00 13.43 106 ALA A N 1
ATOM 760 C CA . ALA A 1 106 ? -2.303 26.777 16.827 1.00 13.60 106 ALA A CA 1
ATOM 761 C C . ALA A 1 106 ? -3.259 27.167 17.973 1.00 13.46 106 ALA A C 1
ATOM 762 O O . ALA A 1 106 ? -3.532 26.352 18.869 1.00 12.88 106 ALA A O 1
ATOM 764 N N . ILE A 1 107 ? -3.816 28.378 17.915 1.00 13.10 107 ILE A N 1
ATOM 765 C CA . ILE A 1 107 ? -4.829 28.819 18.893 1.00 14.24 107 ILE A CA 1
ATOM 766 C C . ILE A 1 107 ? -6.025 27.872 18.857 1.00 15.05 107 ILE A C 1
ATOM 767 O O . ILE A 1 107 ? -6.479 27.370 19.889 1.00 15.31 107 ILE A O 1
ATOM 772 N N . GLU A 1 108 ? -6.506 27.606 17.647 1.00 14.85 108 GLU A N 1
ATOM 773 C CA . GLU A 1 108 ? -7.704 26.783 17.505 1.00 15.73 108 GLU A CA 1
ATOM 774 C C . GLU A 1 108 ? -7.461 25.371 18.001 1.00 15.14 108 GLU A C 1
ATOM 775 O O . GLU A 1 108 ? -8.334 24.773 18.650 1.00 15.11 108 GLU A O 1
ATOM 781 N N . THR A 1 109 ? -6.255 24.870 17.756 1.00 14.64 109 THR A N 1
ATOM 782 C CA . THR A 1 109 ? -5.863 23.528 18.206 1.00 15.41 109 THR A CA 1
ATOM 783 C C . THR A 1 109 ? -5.822 23.435 19.727 1.00 14.85 109 THR A C 1
ATOM 784 O O . THR A 1 109 ? -6.309 22.452 20.320 1.00 15.12 109 THR A O 1
ATOM 788 N N . ALA A 1 110 ? -5.286 24.472 20.358 1.00 14.26 110 ALA A N 1
ATOM 789 C CA . ALA A 1 110 ? -5.263 24.560 21.819 1.00 14.92 110 ALA A CA 1
ATOM 790 C C . ALA A 1 110 ? -6.680 24.573 22.407 1.00 14.85 110 ALA A C 1
ATOM 791 O O . ALA A 1 110 ? -6.990 23.829 23.348 1.00 15.55 110 ALA A O 1
ATOM 793 N N . PHE A 1 111 ? -7.542 25.421 21.862 1.00 15.43 111 PHE A N 1
ATOM 794 C CA . PHE A 1 111 ? -8.924 25.484 22.345 1.00 16.41 111 PHE A CA 1
ATOM 795 C C . PHE A 1 111 ? -9.678 24.170 22.114 1.00 16.67 111 PHE A C 1
ATOM 796 O O . PHE A 1 111 ? -10.473 23.747 22.967 1.00 16.70 111 PHE A O 1
ATOM 804 N N . GLY A 1 112 ? -9.398 23.510 20.994 1.00 16.71 112 GLY A N 1
ATOM 805 C CA . GLY A 1 112 ? -9.978 22.169 20.735 1.00 16.56 112 GLY A CA 1
ATOM 806 C C . GLY A 1 112 ? -9.541 21.126 21.760 1.00 17.17 112 GLY A C 1
ATOM 807 O O . GLY A 1 112 ? -10.247 20.129 22.006 1.00 17.31 112 GLY A O 1
ATOM 808 N N . ALA A 1 113 ? -8.372 21.353 22.360 1.00 16.37 113 ALA A N 1
ATOM 809 C CA . ALA A 1 113 ? -7.808 20.478 23.403 1.00 16.59 113 ALA A CA 1
ATOM 810 C C . ALA A 1 113 ? -8.267 20.890 24.810 1.00 16.71 113 ALA A C 1
ATOM 811 O O . ALA A 1 113 ? -7.755 20.371 25.819 1.00 17.21 113 ALA A O 1
ATOM 813 N N . ASN A 1 114 ? -9.226 21.814 24.845 1.00 16.08 114 ASN A N 1
ATOM 814 C CA . ASN A 1 114 ? -9.873 22.355 26.052 1.00 16.99 114 ASN A CA 1
ATOM 815 C C . ASN A 1 114 ? -8.970 23.269 26.878 1.00 16.36 114 ASN A C 1
ATOM 816 O O . ASN A 1 114 ? -9.178 23.413 28.074 1.00 16.73 114 ASN A O 1
ATOM 821 N N . CYS A 1 115 ? -7.986 23.901 26.239 1.00 15.92 115 CYS A N 1
ATOM 822 C CA . CYS A 1 115 ? -7.184 24.907 26.957 1.00 15.92 115 CYS A CA 1
ATOM 823 C C . CYS A 1 115 ? -8.042 26.124 27.302 1.00 15.94 115 CYS A C 1
ATOM 824 O O . CYS A 1 115 ? -8.791 26.628 26.457 1.00 16.96 115 CYS A O 1
ATOM 827 N N . TYR A 1 116 ? -7.946 26.613 28.537 1.00 16.06 116 TYR A N 1
ATOM 828 C CA . TYR A 1 116 ? -8.726 27.792 28.905 1.00 16.22 116 TYR A CA 1
ATOM 829 C C . TYR A 1 116 ? -8.106 29.107 28.436 1.00 16.23 116 TYR A C 1
ATOM 830 O O . TYR A 1 116 ? -8.790 30.123 28.299 1.00 15.66 116 TYR A O 1
ATOM 839 N N . LYS A 1 117 ? -6.797 29.087 28.203 1.00 15.38 117 LYS A N 1
ATOM 840 C CA . LYS A 1 117 ? -6.107 30.261 27.699 1.00 14.79 117 LYS A CA 1
ATOM 841 C C . LYS A 1 117 ? -4.919 29.838 26.840 1.00 14.22 117 LYS A C 1
ATOM 842 O O . LYS A 1 117 ? -4.403 28.716 26.966 1.00 14.28 117 LYS A O 1
ATOM 848 N N . VAL A 1 118 ? -4.522 30.726 25.943 1.00 13.44 118 VAL A N 1
ATOM 849 C CA . VAL A 1 118 ? -3.299 30.559 25.167 1.00 12.65 118 VAL A CA 1
ATOM 850 C C . VAL A 1 118 ? -2.467 31.825 25.374 1.00 12.94 118 VAL A C 1
ATOM 851 O O . VAL A 1 118 ? -2.986 32.918 25.218 1.00 12.05 118 VAL A O 1
ATOM 863 N N . LEU A 1 120 ? 1.382 34.105 24.854 1.00 12.63 120 LEU A N 1
ATOM 864 C CA . LEU A 1 120 ? 2.512 34.308 23.974 1.00 13.26 120 LEU A CA 1
ATOM 865 C C . LEU A 1 120 ? 3.301 35.493 24.485 1.00 13.74 120 LEU A C 1
ATOM 866 O O . LEU A 1 120 ? 2.709 36.478 24.900 1.00 12.93 120 LEU A O 1
ATOM 871 N N . LEU A 1 121 ? 4.630 35.374 24.456 1.00 14.19 121 LEU A N 1
ATOM 872 C CA . LEU A 1 121 ? 5.531 36.442 24.845 1.00 15.60 121 LEU A CA 1
ATOM 873 C C . LEU A 1 121 ? 6.414 36.810 23.674 1.00 16.41 121 LEU A C 1
ATOM 874 O O . LEU A 1 121 ? 7.017 35.940 23.041 1.00 16.60 121 LEU A O 1
ATOM 879 N N . THR A 1 122 ? 6.482 38.099 23.369 1.00 16.40 122 THR A N 1
ATOM 880 C CA . THR A 1 122 ? 7.336 38.529 22.283 1.00 18.49 122 THR A CA 1
ATOM 881 C C . THR A 1 122 ? 8.296 39.626 22.751 1.00 20.14 122 THR A C 1
ATOM 882 O O . THR A 1 122 ? 7.983 40.410 23.633 1.00 19.11 122 THR A O 1
ATOM 886 N N . GLY A 1 123 ? 9.498 39.620 22.208 1.00 22.67 123 GLY A N 1
ATOM 887 C CA . GLY A 1 123 ? 10.518 40.562 22.672 1.00 25.47 123 GLY A CA 1
ATOM 888 C C . GLY A 1 123 ? 10.714 41.565 21.574 1.00 27.12 123 GLY A C 1
ATOM 889 O O . GLY A 1 123 ? 11.629 42.410 21.626 1.00 27.68 123 GLY A O 1
ATOM 890 N N . ARG A 1 124 ? 9.865 41.449 20.558 1.00 28.35 124 ARG A N 1
ATOM 891 C CA . ARG A 1 124 ? 9.946 42.327 19.402 1.00 30.01 124 ARG A CA 1
ATOM 892 C C . ARG A 1 124 ? 9.573 43.764 19.755 1.00 30.80 124 ARG A C 1
ATOM 893 O O . ARG A 1 124 ? 8.543 44.031 20.376 1.00 31.41 124 ARG A O 1
ATOM 901 N N . HIS A 1 125 ? 10.467 44.658 19.344 1.00 31.90 125 HIS A N 1
ATOM 902 C CA . HIS A 1 125 ? 10.388 46.117 19.428 1.00 32.44 125 HIS A CA 1
ATOM 903 C C . HIS A 1 125 ? 9.342 46.690 18.469 1.00 31.70 125 HIS A C 1
ATOM 904 O O . HIS A 1 125 ? 8.891 47.829 18.632 1.00 32.64 125 HIS A O 1
ATOM 911 N N . ASP A 1 126 ? 8.992 45.902 17.454 1.00 30.20 126 ASP A N 1
ATOM 912 C CA . ASP A 1 126 ? 8.214 46.366 16.311 1.00 28.20 126 ASP A CA 1
ATOM 913 C C . ASP A 1 126 ? 6.732 46.352 16.634 1.00 26.28 126 ASP A C 1
ATOM 914 O O . ASP A 1 126 ? 6.163 45.288 16.901 1.00 25.91 126 ASP A O 1
ATOM 919 N N . PRO A 1 127 ? 6.087 47.538 16.616 1.00 24.31 127 PRO A N 1
ATOM 920 C CA . PRO A 1 127 ? 4.648 47.598 16.784 1.00 22.65 127 PRO A CA 1
ATOM 921 C C . PRO A 1 127 ? 3.890 46.766 15.753 1.00 20.80 127 PRO A C 1
ATOM 922 O O . PRO A 1 127 ? 2.758 46.357 16.004 1.00 20.32 127 PRO A O 1
ATOM 926 N N . ALA A 1 128 ? 4.489 46.539 14.590 1.00 19.71 128 ALA A N 1
ATOM 927 C CA . ALA A 1 128 ? 3.785 45.788 13.549 1.00 18.83 128 ALA A CA 1
ATOM 928 C C . ALA A 1 128 ? 3.627 44.344 14.021 1.00 17.69 128 ALA A C 1
ATOM 929 O O . ALA A 1 128 ? 2.628 43.689 13.727 1.00 17.15 128 ALA A O 1
ATOM 931 N N . VAL A 1 129 ? 4.626 43.857 14.752 1.00 16.83 129 VAL A N 1
ATOM 932 C CA . VAL A 1 129 ? 4.549 42.494 15.322 1.00 16.27 129 VAL A CA 1
ATOM 933 C C . VAL A 1 129 ? 3.427 42.391 16.360 1.00 15.70 129 VAL A C 1
ATOM 934 O O . VAL A 1 129 ? 2.677 41.409 16.406 1.00 14.50 129 VAL A O 1
ATOM 938 N N . HIS A 1 130 ? 3.316 43.406 17.216 1.00 15.49 130 HIS A N 1
ATOM 939 C CA . HIS A 1 130 ? 2.253 43.430 18.204 1.00 15.66 130 HIS A CA 1
ATOM 940 C C . HIS A 1 130 ? 0.886 43.462 17.538 1.00 15.81 130 HIS A C 1
ATOM 941 O O . HIS A 1 130 ? -0.014 42.741 17.955 1.00 15.76 130 HIS A O 1
ATOM 948 N N . ALA A 1 131 ? 0.729 44.311 16.513 1.00 15.61 131 ALA A N 1
ATOM 949 C CA . ALA A 1 131 ? -0.537 44.401 15.774 1.00 15.91 131 ALA A CA 1
ATOM 950 C C . ALA A 1 131 ? -0.867 43.052 15.132 1.00 15.35 131 ALA A C 1
ATOM 951 O O . ALA A 1 131 ? -2.035 42.646 15.067 1.00 15.61 131 ALA A O 1
ATOM 953 N N . PHE A 1 132 ? 0.171 42.378 14.643 1.00 15.17 132 PHE A N 1
ATOM 954 C CA . PHE A 1 132 ? -0.002 41.074 14.024 1.00 14.80 132 PHE A CA 1
ATOM 955 C C . PHE A 1 132 ? -0.613 40.118 15.028 1.00 14.27 132 PHE A C 1
ATOM 956 O O . PHE A 1 132 ? -1.561 39.416 14.698 1.00 14.33 132 PHE A O 1
ATOM 964 N N . TYR A 1 133 ? -0.073 40.084 16.250 1.00 14.08 133 TYR A N 1
ATOM 965 C CA . TYR A 1 133 ? -0.634 39.175 17.247 1.00 14.53 133 TYR A CA 1
ATOM 966 C C . TYR A 1 133 ? -2.072 39.521 17.610 1.00 14.39 133 TYR A C 1
ATOM 967 O O . TYR A 1 133 ? -2.892 38.624 17.822 1.00 15.35 133 TYR A O 1
ATOM 976 N N . GLU A 1 134 ? -2.388 40.815 17.675 1.00 15.31 134 GLU A N 1
ATOM 977 C CA . GLU A 1 134 ? -3.769 41.226 17.930 1.00 15.23 134 GLU A CA 1
ATOM 978 C C . GLU A 1 134 ? -4.696 40.736 16.812 1.00 15.66 134 GLU A C 1
ATOM 979 O O . GLU A 1 134 ? -5.807 40.299 17.074 1.00 16.33 134 GLU A O 1
ATOM 985 N N . SER A 1 135 ? -4.205 40.764 15.581 1.00 16.20 135 SER A N 1
ATOM 986 C CA . SER A 1 135 ? -4.983 40.303 14.426 1.00 16.46 135 SER A CA 1
ATOM 987 C C . SER A 1 135 ? -5.228 38.791 14.454 1.00 16.72 135 SER A C 1
ATOM 988 O O . SER A 1 135 ? -6.125 38.297 13.762 1.00 16.96 135 SER A O 1
ATOM 991 N N . CYS A 1 136 ? -4.445 38.068 15.262 1.00 16.54 136 CYS A N 1
ATOM 992 C CA . CYS A 1 136 ? -4.625 36.624 15.465 1.00 16.91 136 CYS A CA 1
ATOM 993 C C . CYS A 1 136 ? -5.633 36.331 16.565 1.00 17.18 136 CYS A C 1
ATOM 994 O O . CYS A 1 136 ? -5.977 35.167 16.808 1.00 17.95 136 CYS A O 1
ATOM 997 N N . GLY A 1 137 ? -6.092 37.379 17.245 1.00 16.30 137 GLY A N 1
ATOM 998 C CA . GLY A 1 137 ? -7.056 37.207 18.338 1.00 16.62 137 GLY A CA 1
ATOM 999 C C . GLY A 1 137 ? -6.478 37.415 19.730 1.00 15.73 137 GLY A C 1
ATOM 1000 O O . GLY A 1 137 ? -7.227 37.439 20.724 1.00 15.72 137 GLY A O 1
ATOM 1001 N N . PHE A 1 138 ? -5.155 37.550 19.824 1.00 15.02 138 PHE A N 1
ATOM 1002 C CA . PHE A 1 138 ? -4.519 37.836 21.129 1.00 14.88 138 PHE A CA 1
ATOM 1003 C C . PHE A 1 138 ? -4.867 39.232 21.639 1.00 15.22 138 PHE A C 1
ATOM 1004 O O . PHE A 1 138 ? -5.033 40.178 20.854 1.00 16.06 138 PHE A O 1
ATOM 1012 N N . VAL A 1 139 ? -4.951 39.368 22.959 1.00 15.35 139 VAL A N 1
ATOM 1013 C CA . VAL A 1 139 ? -5.081 40.666 23.592 1.00 15.97 139 VAL A CA 1
ATOM 1014 C C . VAL A 1 139 ? -3.807 40.939 24.393 1.00 15.83 139 VAL A C 1
ATOM 1015 O O . VAL A 1 139 ? -3.265 40.031 25.043 1.00 15.76 139 VAL A O 1
ATOM 1019 N N . GLN A 1 140 ? -3.311 42.174 24.325 1.00 15.80 140 GLN A N 1
ATOM 1020 C CA . GLN A 1 140 ? -2.113 42.534 25.085 1.00 16.37 140 GLN A CA 1
ATOM 1021 C C . GLN A 1 140 ? -2.545 42.936 26.507 1.00 16.88 140 GLN A C 1
ATOM 1022 O O . GLN A 1 140 ? -2.600 44.129 26.860 1.00 17.36 140 GLN A O 1
ATOM 1028 N N . ASN A 1 141 ? -2.871 41.932 27.313 1.00 16.72 141 ASN A N 1
ATOM 1029 C CA . ASN A 1 141 ? -3.373 42.183 28.665 1.00 17.39 141 ASN A CA 1
ATOM 1030 C C . ASN A 1 141 ? -2.614 41.448 29.747 1.00 17.33 141 ASN A C 1
ATOM 1031 O O . ASN A 1 141 ? -3.119 41.278 30.860 1.00 18.07 141 ASN A O 1
ATOM 1036 N N . LYS A 1 142 ? -1.408 40.998 29.410 1.00 17.05 142 LYS A N 1
ATOM 1037 C CA . LYS A 1 142 ? -0.508 40.382 30.387 1.00 16.33 142 LYS A CA 1
ATOM 1038 C C . LYS A 1 142 ? 0.890 40.972 30.258 1.00 15.42 142 LYS A C 1
ATOM 1039 O O . LYS A 1 142 ? 1.263 41.493 29.202 1.00 14.50 142 LYS A O 1
ATOM 1045 N N . THR A 1 143 ? 1.651 40.908 31.343 1.00 14.18 143 THR A N 1
ATOM 1046 C CA . THR A 1 143 ? 2.977 41.513 31.379 1.00 14.44 143 THR A CA 1
ATOM 1047 C C . THR A 1 143 ? 4.048 40.427 31.437 1.00 14.26 143 THR A C 1
ATOM 1048 O O . THR A 1 143 ? 3.998 39.533 32.289 1.00 13.87 143 THR A O 1
ATOM 1052 N N . GLY A 1 144 ? 4.997 40.498 30.506 1.00 13.51 144 GLY A N 1
ATOM 1053 C CA . GLY A 1 144 ? 6.017 39.447 30.388 1.00 13.00 144 GLY A CA 1
ATOM 1054 C C . GLY A 1 144 ? 7.277 39.753 31.165 1.00 13.43 144 GLY A C 1
ATOM 1055 O O . GLY A 1 144 ? 7.722 40.900 31.210 1.00 14.06 144 GLY A O 1
ATOM 1056 N N . PHE A 1 145 ? 7.875 38.702 31.726 1.00 13.54 145 PHE A N 1
ATOM 1057 C CA . PHE A 1 145 ? 9.112 38.791 32.479 1.00 13.04 145 PHE A CA 1
ATOM 1058 C C . PHE A 1 145 ? 10.059 37.712 32.011 1.00 13.91 145 PHE A C 1
ATOM 1059 O O . PHE A 1 145 ? 9.632 36.610 31.654 1.00 14.14 145 PHE A O 1
ATOM 1067 N N . GLN A 1 146 ? 11.345 38.024 32.038 1.00 13.80 146 GLN A N 1
ATOM 1068 C CA . GLN A 1 146 ? 12.349 37.102 31.543 1.00 15.72 146 GLN A CA 1
ATOM 1069 C C . GLN A 1 146 ? 13.680 37.260 32.272 1.00 15.84 146 GLN A C 1
ATOM 1070 O O . GLN A 1 146 ? 14.090 38.366 32.626 1.00 15.66 146 GLN A O 1
ATOM 1076 N N . ILE A 1 147 ? 14.360 36.142 32.492 1.00 16.48 147 ILE A N 1
ATOM 1077 C CA . ILE A 1 147 ? 15.724 36.171 32.978 1.00 17.90 147 ILE A CA 1
ATOM 1078 C C . ILE A 1 147 ? 16.522 35.285 32.024 1.00 19.11 147 ILE A C 1
ATOM 1079 O O . ILE A 1 147 ? 16.024 34.255 31.566 1.00 18.15 147 ILE A O 1
ATOM 1084 N N . ARG A 1 148 ? 17.718 35.736 31.674 1.00 20.38 148 ARG A N 1
ATOM 1085 C CA . ARG A 1 148 ? 18.545 35.024 30.698 1.00 23.08 148 ARG A CA 1
ATOM 1086 C C . ARG A 1 148 ? 19.895 34.677 31.294 1.00 24.17 148 ARG A C 1
ATOM 1087 O O . ARG A 1 148 ? 20.319 35.272 32.286 1.00 23.94 148 ARG A O 1
ATOM 1095 N N . GLN A 1 149 ? 20.567 33.699 30.694 1.00 26.18 149 GLN A N 1
ATOM 1096 C CA . GLN A 1 149 ? 21.959 33.414 31.045 1.00 28.02 149 GLN A CA 1
ATOM 1097 C C . GLN A 1 149 ? 22.768 33.207 29.767 1.00 29.59 149 GLN A C 1
ATOM 1098 O O . GLN A 1 149 ? 22.201 32.852 28.727 1.00 30.41 149 GLN A O 1
ATOM 1104 N N . ASP A 1 150 ? 24.082 33.427 29.844 1.00 31.43 150 ASP A N 1
ATOM 1105 C CA . ASP A 1 150 ? 24.977 33.201 28.696 1.00 32.96 150 ASP A CA 1
ATOM 1106 C C . ASP A 1 150 ? 24.902 31.763 28.187 1.00 32.93 150 ASP A C 1
ATOM 1107 O O . ASP A 1 150 ? 24.760 30.830 28.981 1.00 33.20 150 ASP A O 1
ATOM 1112 N N . ILE B 1 6 ? 13.937 24.381 56.241 1.00 40.84 6 ILE B N 1
ATOM 1113 C CA . ILE B 1 6 ? 12.865 24.553 55.219 1.00 40.49 6 ILE B CA 1
ATOM 1114 C C . ILE B 1 6 ? 13.338 24.025 53.872 1.00 40.03 6 ILE B C 1
ATOM 1115 O O . ILE B 1 6 ? 14.322 24.524 53.307 1.00 40.32 6 ILE B O 1
ATOM 1120 N N . SER B 1 7 ? 12.612 23.037 53.353 1.00 38.97 7 SER B N 1
ATOM 1121 C CA . SER B 1 7 ? 13.097 22.241 52.235 1.00 37.74 7 SER B CA 1
ATOM 1122 C C . SER B 1 7 ? 12.348 22.479 50.930 1.00 36.38 7 SER B C 1
ATOM 1123 O O . SER B 1 7 ? 11.136 22.710 50.915 1.00 35.77 7 SER B O 1
ATOM 1126 N N . LEU B 1 8 ? 13.097 22.382 49.840 1.00 34.87 8 LEU B N 1
ATOM 1127 C CA . LEU B 1 8 ? 12.571 22.519 48.495 1.00 33.67 8 LEU B CA 1
ATOM 1128 C C . LEU B 1 8 ? 12.658 21.166 47.825 1.00 32.61 8 LEU B C 1
ATOM 1129 O O . LEU B 1 8 ? 13.716 20.540 47.840 1.00 32.54 8 LEU B O 1
ATOM 1134 N N . ARG B 1 9 ? 11.557 20.720 47.230 1.00 31.24 9 ARG B N 1
ATOM 1135 C CA . ARG B 1 9 ? 11.565 19.467 46.474 1.00 30.02 9 ARG B CA 1
ATOM 1136 C C . ARG B 1 9 ? 10.509 19.457 45.373 1.00 29.18 9 ARG B C 1
ATOM 1137 O O . ARG B 1 9 ? 9.585 20.270 45.381 1.00 28.54 9 ARG B O 1
ATOM 1145 N N . ALA B 1 10 ? 10.658 18.522 44.435 1.00 28.61 10 ALA B N 1
ATOM 1146 C CA . ALA B 1 10 ? 9.619 18.240 43.454 1.00 28.12 10 ALA B CA 1
ATOM 1147 C C . ALA B 1 10 ? 8.421 17.614 44.144 1.00 28.63 10 ALA B C 1
ATOM 1148 O O . ALA B 1 10 ? 8.575 16.851 45.103 1.00 28.41 10 ALA B O 1
ATOM 1150 N N . ALA B 1 11 ? 7.226 17.943 43.662 1.00 28.73 11 ALA B N 1
ATOM 1151 C CA . ALA B 1 11 ? 5.998 17.324 44.139 1.00 29.55 11 ALA B CA 1
ATOM 1152 C C . ALA B 1 11 ? 5.951 15.830 43.809 1.00 30.37 11 ALA B C 1
ATOM 1153 O O . ALA B 1 11 ? 6.566 15.374 42.852 1.00 30.60 11 ALA B O 1
ATOM 1155 N N . GLY B 1 12 ? 5.208 15.083 44.616 1.00 31.73 12 GLY B N 1
ATOM 1156 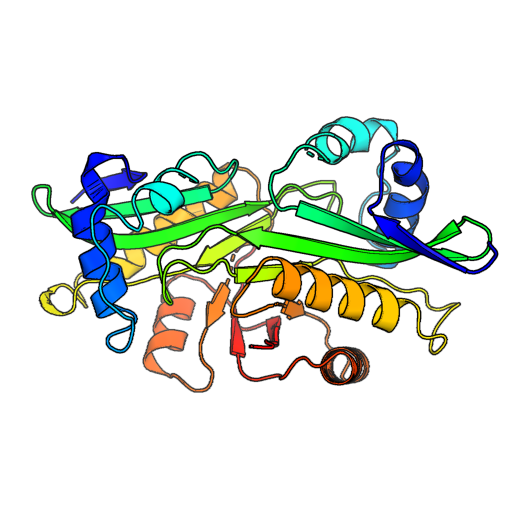C CA . GLY B 1 12 ? 5.000 13.658 44.400 1.00 32.72 12 GLY B CA 1
ATOM 1157 C C . GLY B 1 12 ? 3.556 13.306 44.695 1.00 33.61 12 GLY B C 1
ATOM 1158 O O . GLY B 1 12 ? 2.791 14.157 45.137 1.00 33.44 12 GLY B O 1
ATOM 1159 N N . PRO B 1 13 ? 3.169 12.044 44.445 1.00 34.69 13 PRO B N 1
ATOM 1160 C CA . PRO B 1 13 ? 1.798 11.559 44.639 1.00 35.45 13 PRO B CA 1
ATOM 1161 C C . PRO B 1 13 ? 1.075 12.073 45.897 1.00 36.10 13 PRO B C 1
ATOM 1162 O O . PRO B 1 13 ? -0.102 12.449 45.819 1.00 37.12 13 PRO B O 1
ATOM 1166 N N . GLY B 1 14 ? 1.766 12.105 47.035 1.00 36.30 14 GLY B N 1
ATOM 1167 C CA . GLY B 1 14 ? 1.132 12.491 48.300 1.00 36.38 14 GLY B CA 1
ATOM 1168 C C . GLY B 1 14 ? 0.744 13.953 48.428 1.00 36.49 14 GLY B C 1
ATOM 1169 O O . GLY B 1 14 ? -0.071 14.309 49.284 1.00 36.94 14 GLY B O 1
ATOM 1170 N N . ASP B 1 15 ? 1.307 14.792 47.556 1.00 35.89 15 ASP B N 1
ATOM 1171 C CA . ASP B 1 15 ? 1.207 16.252 47.656 1.00 35.35 15 ASP B CA 1
ATOM 1172 C C . ASP B 1 15 ? -0.084 16.876 47.124 1.00 34.85 15 ASP B C 1
ATOM 1173 O O . ASP B 1 15 ? -0.292 18.086 47.266 1.00 34.98 15 ASP B O 1
ATOM 1178 N N . LEU B 1 16 ? -0.954 16.056 46.540 1.00 34.22 16 LEU B N 1
ATOM 1179 C CA . LEU B 1 16 ? -2.179 16.555 45.911 1.00 33.60 16 LEU B CA 1
ATOM 1180 C C . LEU B 1 16 ? -3.091 17.422 46.795 1.00 32.88 16 LEU B C 1
ATOM 1181 O O . LEU B 1 16 ? -3.519 18.489 46.358 1.00 32.72 16 LEU B O 1
ATOM 1186 N N . PRO B 1 17 ? -3.402 16.984 48.035 1.00 32.00 17 PRO B N 1
ATOM 1187 C CA . PRO B 1 17 ? -4.228 17.871 48.847 1.00 31.11 17 PRO B CA 1
ATOM 1188 C C . PRO B 1 17 ? -3.552 19.222 49.120 1.00 30.10 17 PRO B C 1
ATOM 1189 O O . PRO B 1 17 ? -4.201 20.262 49.022 1.00 29.47 17 PRO B O 1
ATOM 1193 N N . GLY B 1 18 ? -2.260 19.200 49.431 1.00 29.20 18 GLY B N 1
ATOM 1194 C CA . GLY B 1 18 ? -1.524 20.431 49.733 1.00 28.67 18 GLY B CA 1
ATOM 1195 C C . GLY B 1 18 ? -1.442 21.360 48.532 1.00 28.06 18 GLY B C 1
ATOM 1196 O O . GLY B 1 18 ? -1.598 22.574 48.662 1.00 27.85 18 GLY B O 1
ATOM 1197 N N . LEU B 1 19 ? -1.215 20.776 47.361 1.00 28.10 19 LEU B N 1
ATOM 1198 C CA . LEU B 1 19 ? -1.207 21.529 46.101 1.00 27.63 19 LEU B CA 1
ATOM 1199 C C . LEU B 1 19 ? -2.576 22.100 45.784 1.00 27.12 19 LEU B C 1
ATOM 1200 O O . LEU B 1 19 ? -2.687 23.232 45.349 1.00 26.96 19 LEU B O 1
ATOM 1205 N N . LEU B 1 20 ? -3.625 21.307 45.985 1.00 26.75 20 LEU B N 1
ATOM 1206 C CA . LEU B 1 20 ? -4.981 21.808 45.809 1.00 26.71 20 LEU B CA 1
ATOM 1207 C C . LEU B 1 20 ? -5.309 22.982 46.736 1.00 26.63 20 LEU B C 1
ATOM 1208 O O . LEU B 1 20 ? -5.955 23.946 46.319 1.00 26.26 20 LEU B O 1
ATOM 1213 N N . GLU B 1 21 ? -4.844 22.916 47.983 1.00 26.61 21 GLU B N 1
ATOM 1214 C CA . GLU B 1 21 ? -5.029 24.032 48.913 1.00 27.27 21 GLU B CA 1
ATOM 1215 C C . GLU B 1 21 ? -4.332 25.294 48.404 1.00 24.97 21 GLU B C 1
ATOM 1216 O O . GLU B 1 21 ? -4.926 26.369 48.377 1.00 25.21 21 GLU B O 1
ATOM 1222 N N . LEU B 1 22 ? -3.076 25.147 47.994 1.00 24.48 22 LEU B N 1
ATOM 1223 C CA . LEU B 1 22 ? -2.311 26.252 47.409 1.00 23.26 22 LEU B CA 1
ATOM 1224 C C . LEU B 1 22 ? -2.981 26.821 46.163 1.00 22.95 22 LEU B C 1
ATOM 1225 O O . LEU B 1 22 ? -3.112 28.035 46.021 1.00 22.78 22 LEU B O 1
ATOM 1230 N N . TYR B 1 23 ? -3.435 25.945 45.266 1.00 22.88 23 TYR B N 1
ATOM 1231 C CA . TYR B 1 23 ? -4.097 26.422 44.054 1.00 23.06 23 TYR B CA 1
ATOM 1232 C C . TYR B 1 23 ? -5.439 27.092 44.340 1.00 23.53 23 TYR B C 1
ATOM 1233 O O . TYR B 1 23 ? -5.870 27.982 43.604 1.00 23.30 23 TYR B O 1
ATOM 1242 N N . GLN B 1 24 ? -6.095 26.671 45.423 1.00 24.59 24 GLN B N 1
ATOM 1243 C CA . GLN B 1 24 ? -7.298 27.343 45.889 1.00 25.54 24 GLN B CA 1
ATOM 1244 C C . GLN B 1 24 ? -7.009 28.746 46.441 1.00 25.16 24 GLN B C 1
ATOM 1245 O O . GLN B 1 24 ? -7.819 29.660 46.296 1.00 24.87 24 GLN B O 1
ATOM 1251 N N . VAL B 1 25 ? -5.841 28.919 47.058 1.00 24.81 25 VAL B N 1
ATOM 1252 C CA . VAL B 1 25 ? -5.410 30.234 47.531 1.00 24.72 25 VAL B CA 1
ATOM 1253 C C . VAL B 1 25 ? -5.137 31.148 46.330 1.00 24.61 25 VAL B C 1
ATOM 1254 O O . VAL B 1 25 ? -5.544 32.308 46.303 1.00 24.52 25 VAL B O 1
ATOM 1258 N N . LEU B 1 26 ? -4.463 30.594 45.329 1.00 24.64 26 LEU B N 1
ATOM 1259 C CA . LEU B 1 26 ? -4.115 31.318 44.116 1.00 24.92 26 LEU B CA 1
ATOM 1260 C C . LEU B 1 26 ? -5.355 31.805 43.364 1.00 25.86 26 LEU B C 1
ATOM 1261 O O . LEU B 1 26 ? -5.420 32.959 42.940 1.00 25.77 26 LEU B O 1
ATOM 1266 N N . ASN B 1 27 ? -6.333 30.918 43.208 1.00 27.32 27 ASN B N 1
ATOM 1267 C CA . ASN B 1 27 ? -7.575 31.256 42.520 1.00 29.07 27 ASN B CA 1
ATOM 1268 C C . ASN B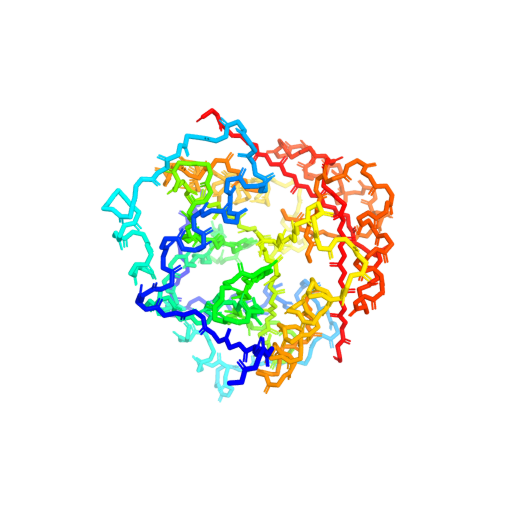 1 27 ? -8.792 30.950 43.398 1.00 30.28 27 ASN B C 1
ATOM 1269 O O . ASN B 1 27 ? -9.393 29.890 43.269 1.00 29.64 27 ASN B O 1
ATOM 1274 N N . PRO B 1 28 ? -9.151 31.882 44.303 1.00 32.07 28 PRO B N 1
ATOM 1275 C CA . PRO B 1 28 ? -10.270 31.661 45.229 1.00 33.58 28 PRO B CA 1
ATOM 1276 C C . PRO B 1 28 ? -11.613 31.382 44.540 1.00 34.81 28 PRO B C 1
ATOM 1277 O O . PRO B 1 28 ? -12.500 30.777 45.153 1.00 35.59 28 PRO B O 1
ATOM 1281 N N . SER B 1 29 ? -11.754 31.804 43.285 1.00 36.00 29 SER B N 1
ATOM 1282 C CA . SER B 1 29 ? -12.985 31.582 42.521 1.00 37.05 29 SER B CA 1
ATOM 1283 C C . SER B 1 29 ? -13.094 30.181 41.901 1.00 37.65 29 SER B C 1
ATOM 1284 O O . SER B 1 29 ? -14.191 29.760 41.535 1.00 37.69 29 SER B O 1
ATOM 1287 N N . ASP B 1 30 ? -11.970 29.467 41.782 1.00 38.20 30 ASP B N 1
ATOM 1288 C CA . ASP B 1 30 ? -11.950 28.131 41.164 1.00 39.16 30 ASP B CA 1
ATOM 1289 C C . ASP B 1 30 ? -12.791 27.084 41.897 1.00 41.10 30 ASP B C 1
ATOM 1290 O O . ASP B 1 30 ? -12.745 27.002 43.128 1.00 41.07 30 ASP B O 1
ATOM 1295 N N . PRO B 1 31 ? -13.553 26.273 41.134 1.00 42.93 31 PRO B N 1
ATOM 1296 C CA . PRO B 1 31 ? -14.316 25.161 41.709 1.00 44.59 31 PRO B CA 1
ATOM 1297 C C . PRO B 1 31 ? -13.411 24.143 42.397 1.00 46.28 31 PRO B C 1
ATOM 1298 O O . PRO B 1 31 ? -12.326 23.832 41.893 1.00 46.51 31 PRO B O 1
ATOM 1302 N N . GLU B 1 32 ? -13.865 23.637 43.542 1.00 48.00 32 GLU B N 1
ATOM 1303 C CA . GLU B 1 32 ? -13.094 22.694 44.361 1.00 49.65 32 GLU B CA 1
ATOM 1304 C C . GLU B 1 32 ? -12.813 21.381 43.627 1.00 50.31 32 GLU B C 1
ATOM 1305 O O . GLU B 1 32 ? -13.592 20.968 42.758 1.00 50.53 32 GLU B O 1
ATOM 1311 N N . LEU B 1 33 ? -11.692 20.744 43.968 1.00 51.02 33 LEU B N 1
ATOM 1312 C CA . LEU B 1 33 ? -11.363 19.423 43.435 1.00 51.88 33 LEU B CA 1
ATOM 1313 C C . LEU B 1 33 ? -10.870 18.445 44.508 1.00 52.53 33 LEU B C 1
ATOM 1314 O O . LEU B 1 33 ? -10.018 18.788 45.330 1.00 52.72 33 LEU B O 1
ATOM 1319 N N . THR B 1 34 ? -11.432 17.234 44.491 1.00 53.21 34 THR B N 1
ATOM 1320 C CA . THR B 1 34 ? -10.813 16.035 45.083 1.00 53.95 34 THR B CA 1
ATOM 1321 C C . THR B 1 34 ? -9.766 15.633 44.011 1.00 54.20 34 THR B C 1
ATOM 1322 O O . THR B 1 34 ? -9.719 16.340 42.998 1.00 54.46 34 THR B O 1
ATOM 1326 N N . THR B 1 35 ? -8.908 14.592 44.130 1.00 54.45 35 THR B N 1
ATOM 1327 C CA . THR B 1 35 ? -9.070 13.286 44.824 1.00 54.61 35 THR B CA 1
ATOM 1328 C C . THR B 1 35 ? -10.388 12.467 44.697 1.00 54.43 35 THR B C 1
ATOM 1329 O O . THR B 1 35 ? -11.082 12.262 45.722 1.00 54.61 35 THR B O 1
ATOM 1333 N N . GLN B 1 36 ? -10.777 12.002 43.493 1.00 53.99 36 GLN B N 1
ATOM 1334 C CA . GLN B 1 36 ? -10.495 12.577 42.169 1.00 53.41 36 GLN B CA 1
ATOM 1335 C C . GLN B 1 36 ? -11.859 12.398 41.490 1.00 52.65 36 GLN B C 1
ATOM 1336 O O . GLN B 1 36 ? -12.582 11.473 41.871 1.00 52.89 36 GLN B O 1
ATOM 1342 N N . GLU B 1 37 ? -12.257 13.206 40.497 1.00 51.61 37 GLU B N 1
ATOM 1343 C CA . GLU B 1 37 ? -11.523 14.322 39.849 1.00 50.23 37 GLU B CA 1
ATOM 1344 C C . GLU B 1 37 ? -10.349 13.832 38.933 1.00 49.13 37 GLU B C 1
ATOM 1345 O O . GLU B 1 37 ? -10.466 12.692 38.467 1.00 49.01 37 GLU B O 1
ATOM 1351 N N . ALA B 1 38 ? -9.233 14.539 38.644 1.00 47.18 38 ALA B N 1
ATOM 1352 C CA . ALA B 1 38 ? -8.393 15.499 39.416 1.00 45.35 38 ALA B CA 1
ATOM 1353 C C . ALA B 1 38 ? -7.090 14.812 39.848 1.00 43.68 38 ALA B C 1
ATOM 1354 O O . ALA B 1 38 ? -6.011 15.389 39.761 1.00 43.10 38 ALA B O 1
ATOM 1356 N N . GLY B 1 39 ? -7.201 13.565 40.298 1.00 42.08 39 GLY B N 1
ATOM 1357 C CA . GLY B 1 39 ? -6.033 12.700 40.447 1.00 39.92 39 GLY B CA 1
ATOM 1358 C C . GLY B 1 39 ? -5.490 12.324 39.082 1.00 38.41 39 GLY B C 1
ATOM 1359 O O . GLY B 1 39 ? -4.296 12.083 38.923 1.00 38.30 39 GLY B O 1
ATOM 1360 N N . ALA B 1 40 ? -6.383 12.280 38.092 1.00 37.30 40 ALA B N 1
ATOM 1361 C CA . ALA B 1 40 ? -6.024 11.987 36.707 1.00 35.79 40 ALA B CA 1
ATOM 1362 C C . ALA B 1 40 ? -5.111 13.059 36.101 1.00 34.77 40 ALA B C 1
ATOM 1363 O O . ALA B 1 40 ? -4.115 12.748 35.452 1.00 34.20 40 ALA B O 1
ATOM 1365 N N . VAL B 1 41 ? -5.457 14.323 36.313 1.00 33.82 41 VAL B N 1
ATOM 1366 C CA . VAL B 1 41 ? -4.632 15.415 35.784 1.00 32.78 41 VAL B CA 1
ATOM 1367 C C . VAL B 1 41 ? -3.310 15.487 36.539 1.00 31.80 41 VAL B C 1
ATOM 1368 O O . VAL B 1 41 ? -2.249 15.615 35.931 1.00 30.87 41 VAL B O 1
ATOM 1372 N N . PHE B 1 42 ? -3.378 15.383 37.867 1.00 31.63 42 PHE B N 1
ATOM 1373 C CA . PHE B 1 42 ? -2.164 15.389 38.685 1.00 30.88 42 PHE B CA 1
ATOM 1374 C C . PHE B 1 42 ? -1.229 14.279 38.227 1.00 30.71 42 PHE B C 1
ATOM 1375 O O . PHE B 1 42 ? -0.036 14.493 38.064 1.00 29.82 42 PHE B O 1
ATOM 1383 N N . ALA B 1 43 ? -1.785 13.089 37.994 1.00 31.06 43 ALA B N 1
ATOM 1384 C CA . ALA B 1 43 ? -1.029 11.992 37.390 1.00 30.56 43 ALA B CA 1
ATOM 1385 C C . ALA B 1 43 ? -0.400 12.375 36.043 1.00 30.39 43 ALA B C 1
ATOM 1386 O O . ALA B 1 43 ? 0.754 12.051 35.787 1.00 30.15 43 ALA B O 1
ATOM 1388 N N . ALA B 1 44 ? -1.154 13.072 35.190 1.00 30.45 44 ALA B N 1
ATOM 1389 C CA . ALA B 1 44 ? -0.625 13.533 33.895 1.00 30.07 44 ALA B CA 1
ATOM 1390 C C . ALA B 1 44 ? 0.553 14.509 34.038 1.00 29.81 44 ALA B C 1
ATOM 1391 O O . ALA B 1 44 ? 1.522 14.441 33.283 1.00 29.30 44 ALA B O 1
ATOM 1401 N N . LEU B 1 46 ? 2.655 14.889 36.721 1.00 30.32 46 LEU B N 1
ATOM 1402 C CA . LEU B 1 46 ? 3.788 14.132 37.224 1.00 30.64 46 LEU B CA 1
ATOM 1403 C C . LEU B 1 46 ? 4.452 13.342 36.099 1.00 31.09 46 LEU B C 1
ATOM 1404 O O . LEU B 1 46 ? 5.675 13.214 36.064 1.00 31.09 46 LEU B O 1
ATOM 1409 N N . ALA B 1 47 ? 3.632 12.850 35.166 1.00 31.48 47 ALA B N 1
ATOM 1410 C CA . ALA B 1 47 ? 4.103 12.101 34.002 1.00 31.72 47 ALA B CA 1
ATOM 1411 C C . ALA B 1 47 ? 4.645 12.975 32.867 1.00 31.80 47 ALA B C 1
ATOM 1412 O O . ALA B 1 47 ? 5.378 12.481 32.003 1.00 32.24 47 ALA B O 1
ATOM 1414 N N . GLN B 1 48 ? 4.291 14.264 32.864 1.00 31.07 48 GLN B N 1
ATOM 1415 C CA . GLN B 1 48 ? 4.726 15.183 31.795 1.00 30.20 48 GLN B CA 1
ATOM 1416 C C . GLN B 1 48 ? 6.231 15.457 31.776 1.00 29.90 48 GLN B C 1
ATOM 1417 O O . GLN B 1 48 ? 6.779 16.016 32.734 1.00 29.67 48 GLN B O 1
ATOM 1423 N N . PRO B 1 49 ? 6.914 15.079 30.678 1.00 29.32 49 PRO B N 1
ATOM 1424 C CA . PRO B 1 49 ? 8.341 15.348 30.497 1.00 29.29 49 PRO B CA 1
ATOM 1425 C C . PRO B 1 49 ? 8.688 16.848 30.511 1.00 29.45 49 PRO B C 1
ATOM 1426 O O . PRO B 1 49 ? 7.972 17.647 29.889 1.00 30.23 49 PRO B O 1
ATOM 1430 N N . GLY B 1 50 ? 9.754 17.208 31.231 1.00 28.52 50 GLY B N 1
ATOM 1431 C CA . GLY B 1 50 ? 10.225 18.599 31.379 1.00 27.68 50 GLY B CA 1
ATOM 1432 C C . GLY B 1 50 ? 9.500 19.478 32.402 1.00 26.63 50 GLY B C 1
ATOM 1433 O O . GLY B 1 50 ? 9.927 20.611 32.666 1.00 27.45 50 GLY B O 1
ATOM 1434 N N . LEU B 1 51 ? 8.406 18.964 32.959 1.00 24.88 51 LEU B N 1
ATOM 1435 C CA . LEU B 1 51 ? 7.587 19.687 33.935 1.00 23.11 51 LEU B CA 1
ATOM 1436 C C . LEU B 1 51 ? 7.932 19.273 35.364 1.00 22.58 51 LEU B C 1
ATOM 1437 O O . LEU B 1 51 ? 7.949 18.084 35.677 1.00 22.13 51 LEU B O 1
ATOM 1442 N N . THR B 1 52 ? 8.161 20.252 36.234 1.00 21.49 52 THR B N 1
ATOM 1443 C CA . THR B 1 52 ? 8.348 19.957 37.663 1.00 21.19 52 THR B CA 1
ATOM 1444 C C . THR B 1 52 ? 7.494 20.904 38.479 1.00 21.10 52 THR B C 1
ATOM 1445 O O . THR B 1 52 ? 7.529 22.107 38.254 1.00 20.82 52 THR B O 1
ATOM 1449 N N . ILE B 1 53 ? 6.707 20.357 39.401 1.00 21.78 53 ILE B N 1
ATOM 1450 C CA . ILE B 1 53 ? 5.995 21.194 40.368 1.00 21.91 53 ILE B CA 1
ATOM 1451 C C . ILE B 1 53 ? 6.896 21.242 41.594 1.00 22.18 53 ILE B C 1
ATOM 1452 O O . ILE B 1 53 ? 7.097 20.224 42.252 1.00 22.07 53 ILE B O 1
ATOM 1457 N N . PHE B 1 54 ? 7.463 22.410 41.884 1.00 22.06 54 PHE B N 1
ATOM 1458 C CA . PHE B 1 54 ? 8.296 22.561 43.070 1.00 21.95 54 PHE B CA 1
ATOM 1459 C C . PHE B 1 54 ? 7.451 22.986 44.247 1.00 22.03 54 PHE B C 1
ATOM 1460 O O . PHE B 1 54 ? 6.536 23.772 44.097 1.00 20.55 54 PHE B O 1
ATOM 1468 N N . VAL B 1 55 ? 7.765 22.450 45.421 1.00 22.13 55 VAL B N 1
ATOM 1469 C CA . VAL B 1 55 ? 7.107 22.901 46.643 1.00 22.97 55 VAL B CA 1
ATOM 1470 C C . VAL B 1 55 ? 8.166 23.242 47.687 1.00 23.45 55 VAL B C 1
ATOM 1471 O O . VAL B 1 55 ? 9.236 22.630 47.732 1.00 23.61 55 VAL B O 1
ATOM 1475 N N . ALA B 1 56 ? 7.901 24.280 48.470 1.00 23.79 56 ALA B N 1
ATOM 1476 C CA . ALA B 1 56 ? 8.659 24.511 49.681 1.00 24.48 56 ALA B CA 1
ATOM 1477 C C . ALA B 1 56 ? 7.792 23.935 50.779 1.00 25.05 56 ALA B C 1
ATOM 1478 O O . ALA B 1 56 ? 6.592 24.195 50.820 1.00 23.65 56 ALA B O 1
ATOM 1480 N N . THR B 1 57 ? 8.392 23.120 51.647 1.00 26.90 57 THR B N 1
ATOM 1481 C CA . THR B 1 57 ? 7.654 22.534 52.758 1.00 28.23 57 THR B CA 1
ATOM 1482 C C . THR B 1 57 ? 8.160 23.077 54.083 1.00 29.57 57 THR B C 1
ATOM 1483 O O . THR B 1 57 ? 9.338 23.404 54.237 1.00 29.39 57 THR B O 1
ATOM 1487 N N . GLU B 1 58 ? 7.230 23.214 55.015 1.00 31.55 58 GLU B N 1
ATOM 1488 C CA . GLU B 1 58 ? 7.528 23.661 56.360 1.00 33.76 58 GLU B CA 1
ATOM 1489 C C . GLU B 1 58 ? 7.017 22.554 57.253 1.00 34.50 58 GLU B C 1
ATOM 1490 O O . GLU B 1 58 ? 5.808 22.317 57.322 1.00 34.75 58 GLU B O 1
ATOM 1496 N N . ASN B 1 59 ? 7.945 21.867 57.913 1.00 35.96 59 ASN B N 1
ATOM 1497 C CA . ASN B 1 59 ? 7.621 20.687 58.722 1.00 36.93 59 ASN B CA 1
ATOM 1498 C C . ASN B 1 59 ? 6.662 19.737 57.988 1.00 36.83 59 ASN B C 1
ATOM 1499 O O . ASN B 1 59 ? 5.640 19.318 58.537 1.00 37.47 59 ASN B O 1
ATOM 1504 N N . GLY B 1 60 ? 6.991 19.422 56.735 1.00 36.78 60 GLY B N 1
ATOM 1505 C CA . GLY B 1 60 ? 6.213 18.474 55.932 1.00 35.87 60 GLY B CA 1
ATOM 1506 C C . GLY B 1 60 ? 5.146 19.056 55.018 1.00 35.36 60 GLY B C 1
ATOM 1507 O O . GLY B 1 60 ? 4.844 18.480 53.974 1.00 35.64 60 GLY B O 1
ATOM 1508 N N . LYS B 1 61 ? 4.567 20.188 55.411 1.00 34.52 61 LYS B N 1
ATOM 1509 C CA . LYS B 1 61 ? 3.433 20.776 54.696 1.00 33.75 61 LYS B CA 1
ATOM 1510 C C . LYS B 1 61 ? 3.880 21.699 53.555 1.00 31.90 61 LYS B C 1
ATOM 1511 O O . LYS B 1 61 ? 4.697 22.592 53.786 1.00 32.14 61 LYS B O 1
ATOM 1517 N N . PRO B 1 62 ? 3.340 21.496 52.329 1.00 30.43 62 PRO B N 1
ATOM 1518 C CA . PRO B 1 62 ? 3.642 22.444 51.241 1.00 28.54 62 PRO B CA 1
ATOM 1519 C C . PRO B 1 62 ? 3.067 23.813 51.558 1.00 26.30 62 PRO B C 1
ATOM 1520 O O . PRO B 1 62 ? 1.865 23.941 51.779 1.00 26.21 62 PRO B O 1
ATOM 1524 N N . VAL B 1 63 ? 3.932 24.821 51.596 1.00 24.21 63 VAL B N 1
ATOM 1525 C CA . VAL B 1 63 ? 3.510 26.183 51.922 1.00 21.95 63 VAL B CA 1
ATOM 1526 C C . VAL B 1 63 ? 3.691 27.160 50.757 1.00 20.56 63 VAL B C 1
ATOM 1527 O O . VAL B 1 63 ? 3.242 28.304 50.820 1.00 18.56 63 VAL B O 1
ATOM 1531 N N . ALA B 1 64 ? 4.361 26.700 49.702 1.00 19.85 64 ALA B N 1
ATOM 1532 C CA . ALA B 1 64 ? 4.608 27.523 48.527 1.00 18.74 64 ALA B CA 1
ATOM 1533 C C . ALA B 1 64 ? 4.890 26.608 47.352 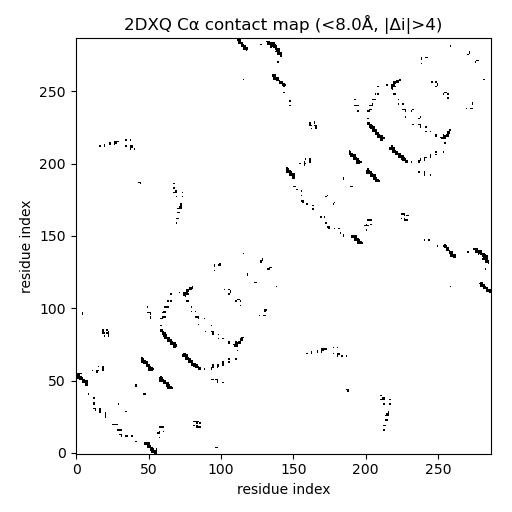1.00 18.37 64 ALA B C 1
ATOM 1534 O O . ALA B 1 64 ? 5.329 25.473 47.534 1.00 17.94 64 ALA B O 1
ATOM 1536 N N . THR B 1 65 ? 4.615 27.101 46.150 1.00 17.73 65 THR B N 1
ATOM 1537 C CA . THR B 1 65 ? 4.811 26.282 44.953 1.00 17.26 65 THR B CA 1
ATOM 1538 C C . THR B 1 65 ? 5.130 27.163 43.750 1.00 16.63 65 THR B C 1
ATOM 1539 O O . THR B 1 65 ? 4.753 28.338 43.703 1.00 16.61 65 THR B O 1
ATOM 1543 N N . ALA B 1 66 ? 5.851 26.587 42.800 1.00 17.33 66 ALA B N 1
ATOM 1544 C CA . ALA B 1 66 ? 6.003 27.181 41.466 1.00 16.83 66 ALA B CA 1
ATOM 1545 C C . ALA B 1 66 ? 6.190 26.010 40.513 1.00 16.92 66 ALA B C 1
ATOM 1546 O O . ALA B 1 66 ? 6.849 25.037 40.868 1.00 17.35 66 ALA B O 1
ATOM 1548 N N . THR B 1 67 ? 5.627 26.104 39.313 1.00 16.57 67 THR B N 1
ATOM 1549 C CA . THR B 1 67 ? 5.797 25.030 38.314 1.00 16.34 67 THR B CA 1
ATOM 1550 C C . THR B 1 67 ? 6.803 25.453 37.252 1.00 15.83 67 THR B C 1
ATOM 1551 O O . THR B 1 67 ? 6.708 26.557 36.712 1.00 15.99 67 THR B O 1
ATOM 1555 N N . LEU B 1 68 ? 7.784 24.591 36.985 1.00 15.21 68 LEU B N 1
ATOM 1556 C CA . LEU B 1 68 ? 8.773 24.849 35.950 1.00 15.15 68 LEU B CA 1
ATOM 1557 C C . LEU B 1 68 ? 8.461 23.999 34.730 1.00 15.42 68 LEU B C 1
ATOM 1558 O O . LEU B 1 68 ? 8.217 22.795 34.859 1.00 14.87 68 LEU B O 1
ATOM 1563 N N . LEU B 1 69 ? 8.461 24.635 33.555 1.00 14.47 69 LEU B N 1
ATOM 1564 C CA . LEU B 1 69 ? 8.320 23.913 32.275 1.00 14.78 69 LEU B CA 1
ATOM 1565 C C . LEU B 1 69 ? 9.579 24.126 31.443 1.00 14.35 69 LEU B C 1
ATOM 1566 O O . LEU B 1 69 ? 9.841 25.224 30.990 1.00 14.09 69 LEU B O 1
ATOM 1571 N N . ILE B 1 70 ? 10.341 23.060 31.217 1.00 14.07 70 ILE B N 1
ATOM 1572 C CA . ILE B 1 70 ? 11.535 23.145 30.383 1.00 14.08 70 ILE B CA 1
ATOM 1573 C C . ILE B 1 70 ? 11.143 22.581 29.028 1.00 14.29 70 ILE B C 1
ATOM 1574 O O . ILE B 1 70 ? 10.622 21.466 28.952 1.00 14.34 70 ILE B O 1
ATOM 1579 N N . VAL B 1 71 ? 11.424 23.343 27.973 1.00 14.19 71 VAL B N 1
ATOM 1580 C CA . VAL B 1 71 ? 10.907 23.035 26.639 1.00 13.87 71 VAL B CA 1
ATOM 1581 C C . VAL B 1 71 ? 12.050 22.801 25.640 1.00 13.34 71 VAL B C 1
ATOM 1582 O O . VAL B 1 71 ? 12.943 23.637 25.512 1.00 12.55 71 VAL B O 1
ATOM 1586 N N . PRO B 1 72 ? 12.012 21.671 24.904 1.00 13.42 72 PRO B N 1
ATOM 1587 C CA . PRO B 1 72 ? 13.042 21.444 23.892 1.00 13.79 72 PRO B CA 1
ATOM 1588 C C . PRO B 1 72 ? 12.842 22.424 22.744 1.00 13.48 72 PRO B C 1
ATOM 1589 O O . PRO B 1 72 ? 11.692 22.856 22.474 1.00 13.24 72 PRO B O 1
ATOM 1593 N N . ASN B 1 73 ? 13.940 22.759 22.074 1.00 13.19 73 ASN B N 1
ATOM 1594 C CA . ASN B 1 73 ? 13.962 23.908 21.196 1.00 13.61 73 ASN B CA 1
ATO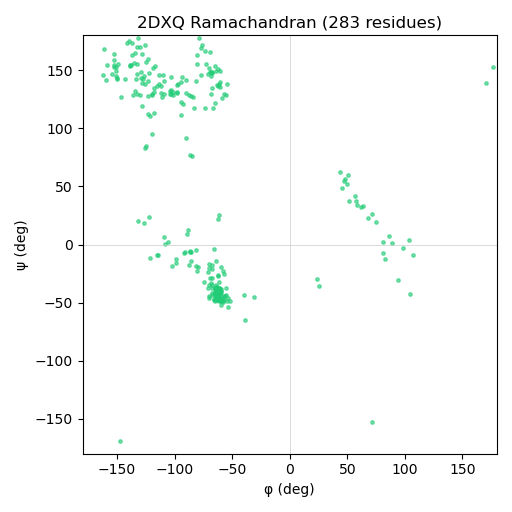M 1595 C C . ASN B 1 73 ? 15.124 23.867 20.218 1.00 13.76 73 ASN B C 1
ATOM 1596 O O . ASN B 1 73 ? 16.219 23.437 20.579 1.00 13.61 73 ASN B O 1
ATOM 1601 N N . LEU B 1 74 ? 14.902 24.375 19.009 1.00 13.70 74 LEU B N 1
ATOM 1602 C CA . LEU B 1 74 ? 15.928 24.380 17.970 1.00 14.82 74 LEU B CA 1
ATOM 1603 C C . LEU B 1 74 ? 16.639 25.694 17.739 1.00 15.03 74 LEU B C 1
ATOM 1604 O O . LEU B 1 74 ? 17.709 25.702 17.131 1.00 16.55 74 LEU B O 1
ATOM 1609 N N . THR B 1 75 ? 16.065 26.805 18.199 1.00 15.66 75 THR B N 1
ATOM 1610 C CA . THR B 1 75 ? 16.729 28.094 18.049 1.00 15.50 75 THR B CA 1
ATOM 1611 C C . THR B 1 75 ? 17.856 28.198 19.069 1.00 15.97 75 THR B C 1
ATOM 1612 O O . THR B 1 75 ? 17.973 27.348 19.963 1.00 16.24 75 THR B O 1
ATOM 1616 N N . ARG B 1 76 ? 18.668 29.250 18.946 1.00 16.29 76 ARG B N 1
ATOM 1617 C CA . ARG B 1 76 ? 19.774 29.517 19.875 1.00 16.67 76 ARG B CA 1
ATOM 1618 C C . ARG B 1 76 ? 20.641 28.285 20.076 1.00 16.78 76 ARG B C 1
ATOM 1619 O O . ARG B 1 76 ? 20.899 27.894 21.207 1.00 16.24 76 ARG B O 1
ATOM 1627 N N . ALA B 1 77 ? 21.084 27.695 18.969 1.00 17.46 77 ALA B N 1
ATOM 1628 C CA . ALA B 1 77 ? 21.954 26.523 18.996 1.00 17.70 77 ALA B CA 1
ATOM 1629 C C . ALA B 1 77 ? 21.288 25.314 19.664 1.00 17.51 77 ALA B C 1
ATOM 1630 O O . ALA B 1 77 ? 21.954 24.474 20.295 1.00 17.70 77 ALA B O 1
ATOM 1632 N N . ALA B 1 78 ? 19.965 25.224 19.502 1.00 16.99 78 ALA B N 1
ATOM 1633 C CA . ALA B 1 78 ? 19.140 24.180 20.087 1.00 16.47 78 ALA B CA 1
ATOM 1634 C C . ALA B 1 78 ? 19.204 24.100 21.623 1.00 16.39 78 ALA B C 1
ATOM 1635 O O . ALA B 1 78 ? 19.094 23.023 22.196 1.00 16.53 78 ALA B O 1
ATOM 1637 N N . ARG B 1 79 ? 19.355 25.252 22.271 1.00 15.85 79 ARG B N 1
ATOM 1638 C CA . ARG B 1 79 ? 19.260 25.325 23.737 1.00 16.24 79 ARG B CA 1
ATOM 1639 C C . ARG B 1 79 ? 17.810 25.384 24.166 1.00 15.93 79 ARG B C 1
ATOM 1640 O O . ARG B 1 79 ? 17.004 26.064 23.509 1.00 16.17 79 ARG B O 1
ATOM 1648 N N . PRO B 1 80 ? 17.467 24.691 25.267 1.00 15.60 80 PRO B N 1
ATOM 1649 C CA . PRO B 1 80 ? 16.092 24.741 25.717 1.00 15.35 80 PRO B CA 1
ATOM 1650 C C . PRO B 1 80 ? 15.755 26.089 26.358 1.00 15.00 80 PRO B C 1
ATOM 1651 O O . PRO B 1 80 ? 16.643 26.907 26.610 1.00 15.34 80 PRO B O 1
ATOM 1655 N N . TYR B 1 81 ? 14.467 26.339 26.549 1.00 15.40 81 TYR B N 1
ATOM 1656 C CA . TYR B 1 81 ? 14.020 27.511 27.304 1.00 15.63 81 TYR B CA 1
ATOM 1657 C C . TYR B 1 81 ? 12.972 27.037 28.297 1.00 15.35 81 TYR B C 1
ATOM 1658 O O . TYR B 1 81 ? 12.504 25.878 28.237 1.00 15.65 81 TYR B O 1
ATOM 1667 N N . ALA B 1 82 ? 12.587 27.916 29.222 1.00 14.06 82 ALA B N 1
ATOM 1668 C CA . ALA B 1 82 ? 11.665 27.496 30.266 1.00 13.53 82 ALA B CA 1
ATOM 1669 C C . ALA B 1 82 ? 10.594 28.527 30.543 1.00 13.14 82 ALA B C 1
ATOM 1670 O O . ALA B 1 82 ? 10.805 29.712 30.287 1.00 13.91 82 ALA B O 1
ATOM 1672 N N . PHE B 1 83 ? 9.456 28.066 31.059 1.00 13.65 83 PHE B N 1
ATOM 1673 C CA . PHE B 1 83 ? 8.412 28.951 31.607 1.00 14.51 83 PHE B CA 1
ATOM 1674 C C . PHE B 1 83 ? 8.222 28.611 33.074 1.00 15.55 83 PHE B C 1
ATOM 1675 O O . PHE B 1 83 ? 8.448 27.464 33.477 1.00 16.05 83 PHE B O 1
ATOM 1683 N N . ILE B 1 84 ? 7.794 29.601 33.861 1.00 15.13 84 ILE B N 1
ATOM 1684 C CA . ILE B 1 84 ? 7.377 29.350 35.239 1.00 14.96 84 ILE B CA 1
ATOM 1685 C C . ILE B 1 84 ? 5.918 29.732 35.348 1.00 14.93 84 ILE B C 1
ATOM 1686 O O . ILE B 1 84 ? 5.491 30.792 34.849 1.00 14.53 84 ILE B O 1
ATOM 1691 N N . GLU B 1 85 ? 5.142 28.868 35.988 1.00 15.42 85 GLU B N 1
ATOM 1692 C CA . GLU B 1 85 ? 3.716 29.078 36.134 1.00 15.86 85 GLU B CA 1
ATOM 1693 C C . GLU B 1 85 ? 3.217 28.758 37.536 1.00 16.41 85 GLU B C 1
ATOM 1694 O O . GLU B 1 85 ? 3.897 28.081 38.300 1.00 16.37 85 GLU B O 1
ATOM 1700 N N . ASN B 1 86 ? 2.024 29.261 37.836 1.00 15.69 86 ASN B N 1
ATOM 1701 C CA . ASN B 1 86 ? 1.278 28.922 39.059 1.00 16.59 86 ASN B CA 1
ATOM 1702 C C . ASN B 1 86 ? 2.090 29.058 40.336 1.00 16.42 86 ASN B C 1
ATOM 1703 O O . ASN B 1 86 ? 2.287 28.094 41.078 1.00 16.50 86 ASN B O 1
ATOM 1708 N N . VAL B 1 87 ? 2.561 30.285 40.559 1.00 15.81 87 VAL B N 1
ATOM 1709 C CA . VAL B 1 87 ? 3.364 30.632 41.724 1.00 15.78 87 VAL B CA 1
ATOM 1710 C C . VAL B 1 87 ? 2.441 31.141 42.819 1.00 15.54 87 VAL B C 1
ATOM 1711 O O . VAL B 1 87 ? 1.717 32.122 42.627 1.00 14.76 87 VAL B O 1
ATOM 1715 N N . VAL B 1 88 ? 2.469 30.473 43.964 1.00 16.22 88 VAL B N 1
ATOM 1716 C CA . VAL B 1 88 ? 1.670 30.922 45.106 1.00 16.57 88 VAL B CA 1
ATOM 1717 C C . VAL B 1 88 ? 2.279 30.458 46.424 1.00 17.09 88 VAL B C 1
ATOM 1718 O O . VAL B 1 88 ? 2.898 29.389 46.495 1.00 16.25 88 VAL B O 1
ATOM 1722 N N . THR B 1 89 ? 2.109 31.301 47.447 1.00 17.55 89 THR B N 1
ATOM 1723 C CA . THR B 1 89 ? 2.488 31.002 48.833 1.00 18.00 89 THR B CA 1
ATOM 1724 C C . THR B 1 89 ? 1.235 31.144 49.710 1.00 17.74 89 THR B C 1
ATOM 1725 O O . THR B 1 89 ? 0.440 32.048 49.485 1.00 17.84 89 THR B O 1
ATOM 1729 N N . LEU B 1 90 ? 1.048 30.255 50.692 1.00 18.39 90 LEU B N 1
ATOM 1730 C CA . LEU B 1 90 ? -0.053 30.404 51.663 1.00 19.20 90 LEU B CA 1
ATOM 1731 C C . LEU B 1 90 ? 0.010 31.778 52.335 1.00 19.09 90 LEU B C 1
ATOM 1732 O O . LEU B 1 90 ? 1.100 32.231 52.691 1.00 19.23 90 LEU B O 1
ATOM 1737 N N . GLU B 1 91 ? -1.146 32.424 52.515 1.00 19.87 91 GLU B N 1
ATOM 1738 C CA . GLU B 1 91 ? -1.196 33.802 53.034 1.00 20.26 91 GLU B CA 1
ATOM 1739 C C . GLU B 1 91 ? -0.397 33.972 54.332 1.00 19.83 91 GLU B C 1
ATOM 1740 O O . GLU B 1 91 ? 0.395 34.916 54.471 1.00 20.22 91 GLU B O 1
ATOM 1746 N N . ALA B 1 92 ? -0.614 33.064 55.281 1.00 19.89 92 ALA B N 1
ATOM 1747 C CA . ALA B 1 92 ? -0.006 33.190 56.609 1.00 18.99 92 ALA B CA 1
ATOM 1748 C C . ALA B 1 92 ? 1.515 33.103 56.583 1.00 19.16 92 ALA B C 1
ATOM 1749 O O . ALA B 1 92 ? 2.178 33.460 57.561 1.00 19.65 92 ALA B O 1
ATOM 1751 N N . ARG B 1 93 ? 2.066 32.643 55.458 1.00 17.10 93 ARG B N 1
ATOM 1752 C CA . ARG B 1 93 ? 3.489 32.432 55.335 1.00 17.32 93 ARG B CA 1
ATOM 1753 C C . ARG B 1 93 ? 4.186 33.454 54.426 1.00 15.99 93 ARG B C 1
ATOM 1754 O O . ARG B 1 93 ? 5.396 33.393 54.261 1.00 16.07 93 ARG B O 1
ATOM 1762 N N . ARG B 1 94 ? 3.438 34.401 53.868 1.00 15.78 94 ARG B N 1
ATOM 1763 C CA . ARG B 1 94 ? 4.050 35.385 52.944 1.00 16.39 94 ARG B CA 1
ATOM 1764 C C . ARG B 1 94 ? 4.994 36.368 53.652 1.00 16.44 94 ARG B C 1
ATOM 1765 O O . ARG B 1 94 ? 4.796 36.703 54.817 1.00 17.08 94 ARG B O 1
ATOM 1773 N N . GLY B 1 95 ? 6.029 36.817 52.947 1.00 16.26 95 GLY B N 1
ATOM 1774 C CA . GLY B 1 95 ? 6.980 37.760 53.536 1.00 16.74 95 GLY B CA 1
ATOM 1775 C C . GLY B 1 95 ? 8.099 37.084 54.306 1.00 17.30 95 GLY B C 1
ATOM 1776 O O . GLY B 1 95 ? 8.896 37.747 54.980 1.00 17.47 95 GLY B O 1
ATOM 1777 N N . ARG B 1 96 ? 8.156 35.757 54.208 1.00 17.61 96 ARG B N 1
ATOM 1778 C CA . ARG B 1 96 ? 9.211 34.974 54.843 1.00 18.75 96 ARG B CA 1
ATOM 1779 C C . ARG B 1 96 ? 10.233 34.463 53.824 1.00 19.37 96 ARG B C 1
ATOM 1780 O O . ARG B 1 96 ? 11.184 33.766 54.188 1.00 20.29 96 ARG B O 1
ATOM 1788 N N . GLY B 1 97 ? 10.043 34.830 52.558 1.00 19.23 97 GLY B N 1
ATOM 1789 C CA . GLY B 1 97 ? 10.991 34.455 51.510 1.00 20.16 97 GLY B CA 1
ATOM 1790 C C . GLY B 1 97 ? 10.701 33.117 50.852 1.00 20.32 97 GLY B C 1
ATOM 1791 O O . GLY B 1 97 ? 11.451 32.713 49.958 1.00 20.10 97 GLY B O 1
ATOM 1792 N N . TYR B 1 98 ? 9.622 32.438 51.260 1.00 19.85 98 TYR B N 1
ATOM 1793 C CA . TYR B 1 98 ? 9.269 31.121 50.682 1.00 20.48 98 TYR B CA 1
ATOM 1794 C C . TYR B 1 98 ? 9.037 31.202 49.176 1.00 19.52 98 TYR B C 1
ATOM 1795 O O . TYR B 1 98 ? 9.539 30.371 48.413 1.00 18.62 98 TYR B O 1
ATOM 1804 N N . GLY B 1 99 ? 8.238 32.178 48.763 1.00 18.66 99 GLY B N 1
ATOM 1805 C CA . GLY B 1 99 ? 7.925 32.352 47.331 1.00 18.77 99 GLY B CA 1
ATOM 1806 C C . GLY B 1 99 ? 9.161 32.690 46.516 1.00 18.88 99 GLY B C 1
ATOM 1807 O O . GLY B 1 99 ? 9.381 32.122 45.436 1.00 17.79 99 GLY B O 1
ATOM 1808 N N . ARG B 1 100 ? 9.967 33.626 47.022 1.00 18.39 100 ARG B N 1
ATOM 1809 C CA . ARG B 1 100 ? 11.208 33.997 46.359 1.00 19.12 100 ARG B CA 1
ATOM 1810 C C . ARG B 1 100 ? 12.117 32.780 46.246 1.00 18.64 100 ARG B C 1
ATOM 1811 O O . ARG B 1 100 ? 12.696 32.528 45.188 1.00 17.91 100 ARG B O 1
ATOM 1819 N N . THR B 1 101 ? 12.202 32.000 47.324 1.00 18.57 101 THR B N 1
ATOM 1820 C CA . THR B 1 101 ? 13.056 30.803 47.345 1.00 19.40 101 THR B CA 1
ATOM 1821 C C . THR B 1 101 ? 12.633 29.741 46.305 1.00 19.12 101 THR B C 1
ATOM 1822 O O . THR B 1 101 ? 13.484 29.191 45.584 1.00 19.01 101 THR B O 1
ATOM 1826 N N . VAL B 1 102 ? 11.337 29.469 46.216 1.00 17.90 102 VAL B N 1
ATOM 1827 C CA . VAL B 1 102 ? 10.842 28.484 45.253 1.00 18.41 102 VAL B CA 1
ATOM 1828 C C . VAL B 1 102 ? 11.020 28.957 43.800 1.00 17.90 102 VAL B C 1
ATOM 1829 O O . VAL B 1 102 ? 11.406 28.166 42.936 1.00 17.59 102 VAL B O 1
ATOM 1833 N N . VAL B 1 103 ? 10.744 30.239 43.547 1.00 16.66 103 VAL B N 1
ATOM 1834 C CA . VAL B 1 103 ? 10.944 30.810 42.201 1.00 17.30 103 VAL B CA 1
ATOM 1835 C C . VAL B 1 103 ? 12.424 30.754 41.810 1.00 17.84 103 VAL B C 1
ATOM 1836 O O . VAL B 1 103 ? 12.776 30.297 40.714 1.00 17.57 103 VAL B O 1
ATOM 1840 N N . ARG B 1 104 ? 13.297 31.190 42.715 1.00 18.22 104 ARG B N 1
ATOM 1841 C CA . ARG B 1 104 ? 14.745 31.163 42.458 1.00 19.02 104 ARG B CA 1
ATOM 1842 C C . ARG B 1 104 ? 15.262 29.747 42.241 1.00 18.81 104 ARG B C 1
ATOM 1843 O O . ARG B 1 104 ? 16.126 29.524 41.381 1.00 18.56 104 ARG B O 1
ATOM 1851 N N . HIS B 1 105 ? 14.717 28.793 42.997 1.00 18.11 105 HIS B N 1
ATOM 1852 C CA . HIS B 1 105 ? 15.065 27.383 42.810 1.00 18.90 105 HIS B CA 1
ATOM 1853 C C . HIS B 1 105 ? 14.676 26.899 41.405 1.00 17.96 105 HIS B C 1
ATOM 1854 O O . HIS B 1 105 ? 15.471 26.210 40.749 1.00 18.82 105 HIS B O 1
ATOM 1861 N N . ALA B 1 106 ? 13.475 27.272 40.949 1.00 17.38 106 ALA B N 1
ATOM 1862 C CA . ALA B 1 106 ? 12.987 26.949 39.593 1.00 17.15 106 ALA B CA 1
ATOM 1863 C C . ALA B 1 106 ? 13.900 27.541 38.521 1.00 17.39 106 ALA B C 1
ATOM 1864 O O . ALA B 1 106 ? 14.294 26.837 37.578 1.00 17.21 106 ALA B O 1
ATOM 1866 N N . ILE B 1 107 ? 14.257 28.819 38.669 1.00 17.48 107 ILE B N 1
ATOM 1867 C CA . ILE B 1 107 ? 15.201 29.483 37.741 1.00 17.93 107 ILE B CA 1
ATOM 1868 C C . ILE B 1 107 ? 16.539 28.735 37.686 1.00 18.98 107 ILE B C 1
ATOM 1869 O O . ILE B 1 107 ? 17.052 28.441 36.600 1.00 18.42 107 ILE B O 1
ATOM 1874 N N . GLU B 1 108 ? 17.079 28.402 38.859 1.00 19.67 108 GLU B N 1
ATOM 1875 C CA . GLU B 1 108 ? 18.379 27.725 38.936 1.00 20.72 108 GLU B CA 1
ATOM 1876 C C . GLU B 1 108 ? 18.344 26.331 38.322 1.00 20.42 108 GLU B C 1
ATOM 1877 O O . GLU B 1 108 ? 19.318 25.901 37.689 1.00 20.41 108 GLU B O 1
ATOM 1883 N N . THR B 1 109 ? 17.226 25.630 38.519 1.00 19.73 109 THR B N 1
ATOM 1884 C CA . THR B 1 109 ? 17.013 24.322 37.910 1.00 19.43 109 THR B CA 1
ATOM 1885 C C . THR B 1 109 ? 17.036 24.458 36.394 1.00 19.47 109 THR B C 1
ATOM 1886 O O . THR B 1 109 ? 17.694 23.673 35.704 1.00 18.26 109 THR B O 1
ATOM 1890 N N . ALA B 1 110 ? 16.318 25.459 35.880 1.00 18.98 110 ALA B N 1
ATOM 1891 C CA . ALA B 1 110 ? 16.269 25.689 34.434 1.00 18.89 110 ALA B CA 1
ATOM 1892 C C . ALA B 1 110 ? 17.641 25.990 33.879 1.00 18.91 110 ALA B C 1
ATOM 1893 O O . ALA B 1 110 ? 18.044 25.414 32.872 1.00 19.55 110 ALA B O 1
ATOM 1895 N N . PHE B 1 111 ? 18.363 26.899 34.529 1.00 18.75 111 PHE B N 1
ATOM 1896 C CA . PHE B 1 111 ? 19.703 27.283 34.072 1.00 19.31 111 PHE B CA 1
ATOM 1897 C C . PHE B 1 111 ? 20.682 26.107 34.147 1.00 19.31 111 PHE B C 1
ATOM 1898 O O . PHE B 1 111 ? 21.555 25.981 33.298 1.00 18.57 111 PHE B O 1
ATOM 1906 N N . GLY B 1 112 ? 20.509 25.257 35.159 1.00 19.92 112 GLY B N 1
ATOM 1907 C CA . GLY B 1 112 ? 21.269 24.001 35.287 1.00 20.09 112 GLY B CA 1
ATOM 1908 C C . GLY B 1 112 ? 21.029 23.013 34.148 1.00 20.09 112 GLY B C 1
ATOM 1909 O O . GLY B 1 112 ? 21.891 22.172 33.851 1.00 21.01 112 GLY B O 1
ATOM 1910 N N . ALA B 1 113 ? 19.849 23.096 33.533 1.00 19.39 113 ALA B N 1
ATOM 1911 C CA . ALA B 1 113 ? 19.523 22.320 32.345 1.00 18.86 113 ALA B CA 1
ATOM 1912 C C . ALA B 1 113 ? 19.927 23.041 31.055 1.00 18.43 113 ALA B C 1
ATOM 1913 O O . ALA B 1 113 ? 19.534 22.627 29.965 1.00 18.86 113 ALA B O 1
ATOM 1915 N N . ASN B 1 114 ? 20.715 24.105 31.195 1.00 18.00 114 ASN B N 1
ATOM 1916 C CA . ASN B 1 114 ? 21.237 24.904 30.086 1.00 17.92 114 ASN B CA 1
ATOM 1917 C C . ASN B 1 114 ? 20.198 25.713 29.309 1.00 17.94 114 ASN B C 1
ATOM 1918 O O . ASN B 1 114 ? 20.433 26.090 28.153 1.00 17.07 114 ASN B O 1
ATOM 1923 N N . CYS B 1 115 ? 19.064 25.995 29.947 1.00 17.46 115 CYS B N 1
ATOM 1924 C CA . CYS B 1 115 ? 18.095 26.921 29.352 1.00 17.15 115 CYS B CA 1
ATOM 1925 C C . CYS B 1 115 ? 18.740 28.284 29.182 1.00 17.37 115 CYS B C 1
ATOM 1926 O O . CYS B 1 115 ? 19.450 28.748 30.076 1.00 17.62 115 CYS B O 1
ATOM 1929 N N . TYR B 1 116 ? 18.496 28.932 28.043 1.00 17.19 116 TYR B N 1
ATOM 1930 C CA . TYR B 1 116 ? 19.093 30.245 27.803 1.00 17.57 116 TYR B CA 1
ATOM 1931 C C . TYR B 1 116 ? 18.232 31.362 28.366 1.00 17.60 116 TYR B C 1
ATOM 1932 O O . TYR B 1 116 ? 18.691 32.494 28.532 1.00 18.14 116 TYR B O 1
ATOM 1941 N N . LYS B 1 117 ? 16.978 31.032 28.638 1.00 16.49 117 LYS B N 1
ATOM 1942 C CA . LYS B 1 117 ? 16.044 32.003 29.195 1.00 16.06 117 LYS B CA 1
ATOM 1943 C C . LYS B 1 117 ? 14.980 31.289 30.006 1.00 15.50 117 LYS B C 1
ATOM 1944 O O . LYS B 1 117 ? 14.662 30.120 29.749 1.00 14.65 117 LYS B O 1
ATOM 1950 N N . VAL B 1 118 ? 14.430 32.010 30.987 1.00 14.86 118 VAL B N 1
ATOM 1951 C CA . VAL B 1 118 ? 13.280 31.551 31.744 1.00 14.38 118 VAL B CA 1
ATOM 1952 C C . VAL B 1 118 ? 12.279 32.697 31.684 1.00 15.03 118 VAL B C 1
ATOM 1953 O O . VAL B 1 118 ? 12.645 33.846 31.970 1.00 14.38 118 VAL B O 1
ATOM 1965 N N . LEU B 1 120 ? 8.070 34.241 32.214 1.00 14.24 120 LEU B N 1
ATOM 1966 C CA . LEU B 1 120 ? 6.786 34.100 32.839 1.00 15.21 120 LEU B CA 1
ATOM 1967 C C . LEU B 1 120 ? 5.865 35.247 32.464 1.00 14.78 120 LEU B C 1
ATOM 1968 O O . LEU B 1 120 ? 6.332 36.338 32.137 1.00 14.48 120 LEU B O 1
ATOM 1973 N N . LEU B 1 121 ? 4.573 34.969 32.493 1.00 14.79 121 LEU B N 1
ATOM 1974 C CA . LEU B 1 121 ? 3.545 35.970 32.219 1.00 15.49 121 LEU B CA 1
ATOM 1975 C C . LEU B 1 121 ? 2.741 36.188 33.474 1.00 15.69 121 LEU B C 1
ATOM 1976 O O . LEU B 1 121 ? 2.366 35.229 34.184 1.00 15.71 121 LEU B O 1
ATOM 1981 N N . THR B 1 122 ? 2.468 37.447 33.771 1.00 16.11 122 THR B N 1
ATOM 1982 C CA . THR B 1 122 ? 1.651 37.740 34.932 1.00 16.24 122 THR B CA 1
ATOM 1983 C C . THR B 1 122 ? 0.618 38.834 34.611 1.00 16.27 122 THR B C 1
ATOM 1984 O O . THR B 1 122 ? 0.647 39.417 33.528 1.00 15.12 122 THR B O 1
ATOM 1988 N N . GLY B 1 123 ? -0.286 39.095 35.554 1.00 16.00 123 GLY B N 1
ATOM 1989 C CA . GLY B 1 123 ? -1.326 40.124 35.370 1.00 16.70 123 GLY B CA 1
ATOM 1990 C C . GLY B 1 123 ? -0.706 41.490 35.157 1.00 17.91 123 GLY B C 1
ATOM 1991 O O . GLY B 1 123 ? 0.387 41.772 35.662 1.00 17.35 123 GLY B O 1
ATOM 1992 N N . ARG B 1 124 ? -1.386 42.340 34.403 1.00 18.08 124 ARG B N 1
ATOM 1993 C CA . ARG B 1 124 ? -0.850 43.670 34.146 1.00 18.84 124 ARG B CA 1
ATOM 1994 C C . ARG B 1 124 ? -1.123 44.590 35.325 1.00 18.84 124 ARG B C 1
ATOM 1995 O O . ARG B 1 124 ? -2.051 44.344 36.115 1.00 19.15 124 ARG B O 1
ATOM 2003 N N . HIS B 1 125 ? -0.289 45.622 35.458 1.00 18.47 125 HIS B N 1
ATOM 2004 C CA . HIS B 1 125 ? -0.542 46.719 36.394 1.00 18.78 125 HIS B CA 1
ATOM 2005 C C . HIS B 1 125 ? -0.709 46.254 37.824 1.00 19.43 125 HIS B C 1
ATOM 2006 O O . HIS B 1 125 ? -1.589 46.717 38.551 1.00 19.69 125 HIS B O 1
ATOM 2013 N N . ASP B 1 126 ? 0.146 45.315 38.229 1.00 18.88 126 ASP B N 1
ATOM 2014 C CA . ASP B 1 126 ? 0.109 44.808 39.592 1.00 19.20 126 ASP B CA 1
ATOM 2015 C C . ASP B 1 126 ? 1.452 45.094 40.231 1.00 18.12 126 ASP B C 1
ATOM 2016 O O . ASP B 1 126 ? 2.403 44.334 40.040 1.00 17.65 126 ASP B O 1
ATOM 2021 N N . PRO B 1 127 ? 1.552 46.221 40.958 1.00 17.91 127 PRO B N 1
ATOM 2022 C CA . PRO B 1 127 ? 2.850 46.670 41.460 1.00 16.87 127 PRO B CA 1
ATOM 2023 C C . PRO B 1 127 ? 3.524 45.695 42.427 1.00 16.41 127 PRO B C 1
ATOM 2024 O O . PRO B 1 127 ? 4.729 45.526 42.348 1.00 15.66 127 PRO B O 1
ATOM 2028 N N . ALA B 1 128 ? 2.765 45.058 43.324 1.00 16.28 128 ALA B N 1
ATOM 2029 C CA . ALA B 1 128 ? 3.382 44.126 44.277 1.00 16.39 128 ALA B CA 1
ATOM 2030 C C . ALA B 1 128 ? 3.964 42.919 43.549 1.00 15.78 128 ALA B C 1
ATOM 2031 O O . ALA B 1 128 ? 5.101 42.499 43.814 1.00 15.49 128 ALA B O 1
ATOM 2033 N N . VAL B 1 129 ? 3.176 42.361 42.639 1.00 15.72 129 VAL B N 1
ATOM 2034 C CA . VAL B 1 129 ? 3.636 41.188 41.881 1.00 14.81 129 VAL B CA 1
ATOM 2035 C C . VAL B 1 129 ? 4.843 41.513 40.989 1.00 14.40 129 VAL B C 1
ATOM 2036 O O . VAL B 1 129 ? 5.814 40.751 40.944 1.00 13.20 129 VAL B O 1
ATOM 2040 N N . HIS B 1 130 ? 4.822 42.656 40.301 1.00 12.90 130 HIS B N 1
ATOM 2041 C CA . HIS B 1 130 ? 5.965 43.000 39.434 1.00 12.37 130 HIS B CA 1
ATOM 2042 C C . HIS B 1 130 ? 7.236 43.279 40.228 1.00 12.68 130 HIS B C 1
ATOM 2043 O O . HIS B 1 130 ? 8.320 42.899 39.814 1.00 12.07 130 HIS B O 1
ATOM 2050 N N . ALA B 1 131 ? 7.097 43.920 41.394 1.00 13.09 131 ALA B N 1
ATOM 2051 C CA . ALA B 1 131 ? 8.256 44.161 42.254 1.00 12.93 131 ALA B CA 1
ATOM 2052 C C . ALA B 1 131 ? 8.826 42.828 42.757 1.00 13.58 131 ALA B C 1
ATOM 2053 O O . ALA B 1 131 ? 10.045 42.649 42.828 1.00 12.99 131 ALA B O 1
ATOM 2055 N N . PHE B 1 132 ? 7.927 41.890 43.062 1.00 13.30 132 PHE B N 1
ATOM 2056 C CA . PHE B 1 132 ? 8.341 40.559 43.487 1.00 13.46 132 PHE B CA 1
ATOM 2057 C C . PHE B 1 132 ? 9.188 39.900 42.391 1.00 13.58 132 PHE B C 1
ATOM 2058 O O . PHE B 1 132 ? 10.285 39.423 42.657 1.00 14.06 132 PHE B O 1
ATOM 2066 N N . TYR B 1 133 ? 8.679 39.868 41.162 1.00 14.27 133 TYR B N 1
ATOM 2067 C CA . TYR B 1 133 ? 9.458 39.242 40.083 1.00 14.25 133 TYR B CA 1
ATOM 2068 C C . TYR B 1 133 ? 10.772 39.947 39.789 1.00 14.45 133 TYR B C 1
ATOM 2069 O O . TYR B 1 133 ? 11.769 39.291 39.521 1.00 14.77 133 TYR B O 1
ATOM 2078 N N . GLU B 1 134 ? 10.786 41.276 39.850 1.00 14.57 134 GLU B N 1
ATOM 2079 C CA . GLU B 1 134 ? 12.043 41.977 39.688 1.00 15.31 134 GLU B CA 1
ATOM 2080 C C . GLU B 1 134 ? 13.024 41.531 40.788 1.00 15.29 134 GLU B C 1
ATOM 2081 O O . GLU B 1 134 ? 14.213 41.341 40.517 1.00 15.65 134 GLU B O 1
ATOM 2087 N N . SER B 1 135 ? 12.507 41.330 41.999 1.00 15.97 135 SER B N 1
ATOM 2088 C CA . SER B 1 135 ? 13.336 40.939 43.152 1.00 17.06 135 SER B CA 1
ATOM 2089 C C . SER B 1 135 ? 13.908 39.519 42.994 1.00 17.51 135 SER B C 1
ATOM 2090 O O . SER B 1 135 ? 14.901 39.181 43.644 1.00 18.66 135 SER B O 1
ATOM 2093 N N . CYS B 1 136 ? 13.281 38.706 42.140 1.00 17.50 136 CYS B N 1
ATOM 2094 C CA . CYS B 1 136 ? 13.787 37.366 41.810 1.00 17.65 136 CYS B CA 1
ATOM 2095 C C . CYS B 1 136 ? 14.797 37.385 40.665 1.00 17.59 136 CYS B C 1
ATOM 2096 O O . CYS B 1 136 ? 15.362 36.340 40.330 1.00 18.46 136 CYS B O 1
ATOM 2099 N N . GLY B 1 137 ? 15.003 38.555 40.056 1.00 16.27 137 GLY B N 1
ATOM 2100 C CA . GLY B 1 137 ? 15.947 38.723 38.945 1.00 16.20 137 GLY B CA 1
ATOM 2101 C C . GLY B 1 137 ? 15.342 38.843 37.544 1.00 15.77 137 GLY B C 1
ATOM 2102 O O . GLY B 1 137 ? 16.094 38.909 36.553 1.00 15.80 137 GLY B O 1
ATOM 2103 N N . PHE B 1 138 ? 14.010 38.875 37.446 1.00 15.16 138 PHE B N 1
ATOM 2104 C CA . PHE B 1 138 ? 13.332 38.999 36.141 1.00 14.62 138 PHE B CA 1
ATOM 2105 C C . PHE B 1 138 ? 13.371 40.430 35.624 1.00 15.31 138 PHE B C 1
ATOM 2106 O O . PHE B 1 138 ? 13.328 41.386 36.415 1.00 15.05 138 PHE B O 1
ATOM 2114 N N . VAL B 1 139 ? 13.461 40.548 34.298 1.00 14.86 139 VAL B N 1
ATOM 2115 C CA . VAL B 1 139 ? 13.431 41.832 33.578 1.00 15.51 139 VAL B CA 1
ATOM 2116 C C . VAL B 1 139 ? 12.130 41.901 32.781 1.00 15.27 139 VAL B C 1
ATOM 2117 O O . VAL B 1 139 ? 11.736 40.919 32.153 1.00 14.83 139 VAL B O 1
ATOM 2121 N N . GLN B 1 140 ? 11.469 43.055 32.824 1.00 14.72 140 GLN B N 1
ATOM 2122 C CA . GLN B 1 140 ? 10.212 43.248 32.099 1.00 14.48 140 GLN B CA 1
ATOM 2123 C C . GLN B 1 140 ? 10.521 43.699 30.684 1.00 15.64 140 GLN B C 1
ATOM 2124 O O . GLN B 1 140 ? 10.408 44.900 30.353 1.00 15.54 140 GLN B O 1
ATOM 2130 N N . ASN B 1 141 ? 10.935 42.742 29.852 1.00 15.09 141 ASN B N 1
ATOM 2131 C CA . ASN B 1 141 ? 11.355 43.067 28.485 1.00 16.65 141 ASN B CA 1
ATOM 2132 C C . ASN B 1 141 ? 10.735 42.163 27.427 1.00 16.94 141 ASN B C 1
ATOM 2133 O O . ASN B 1 141 ? 11.270 42.031 26.315 1.00 17.91 141 ASN B O 1
ATOM 2138 N N . LYS B 1 142 ? 9.633 41.519 27.795 1.00 16.69 142 LYS B N 1
ATOM 2139 C CA . LYS B 1 142 ? 8.829 40.759 26.840 1.00 16.75 142 LYS B CA 1
ATOM 2140 C C . LYS B 1 142 ? 7.408 41.272 26.927 1.00 15.74 142 LYS B C 1
ATOM 2141 O O . LYS B 1 142 ? 6.906 41.502 28.026 1.00 15.70 142 LYS B O 1
ATOM 2147 N N . THR B 1 143 ? 6.754 41.442 25.776 1.00 14.56 143 THR B N 1
ATOM 2148 C CA . THR B 1 143 ? 5.371 41.914 25.751 1.00 14.40 143 THR B CA 1
ATOM 2149 C C . THR B 1 143 ? 4.453 40.701 25.801 1.00 13.18 143 THR B C 1
ATOM 2150 O O . THR B 1 143 ? 4.649 39.757 25.040 1.00 12.05 143 THR B O 1
ATOM 2154 N N . GLY B 1 144 ? 3.480 40.720 26.701 1.00 12.60 144 GLY B N 1
ATOM 2155 C CA . GLY B 1 144 ? 2.613 39.549 26.932 1.00 12.65 144 GLY B CA 1
ATOM 2156 C C . GLY B 1 144 ? 1.285 39.637 26.207 1.00 12.65 144 GLY B C 1
ATOM 2157 O O . GLY B 1 144 ? 0.665 40.710 26.165 1.00 13.99 144 GLY B O 1
ATOM 2158 N N . PHE B 1 145 ? 0.869 38.517 25.620 1.00 12.71 145 PHE B N 1
ATOM 2159 C CA . PHE B 1 145 ? -0.428 38.409 24.924 1.00 12.47 145 PHE B CA 1
ATOM 2160 C C . PHE B 1 145 ? -1.182 37.189 25.420 1.00 12.28 145 PHE B C 1
ATOM 2161 O O . PHE B 1 145 ? -0.574 36.175 25.773 1.00 11.34 145 PHE B O 1
ATOM 2169 N N . GLN B 1 146 ? -2.511 37.262 25.426 1.00 12.55 146 GLN B N 1
ATOM 2170 C CA . GLN B 1 146 ? -3.291 36.121 25.851 1.00 13.29 146 GLN B CA 1
ATOM 2171 C C . GLN B 1 146 ? -4.625 36.118 25.147 1.00 13.64 146 GLN B C 1
ATOM 2172 O O . GLN B 1 146 ? -5.145 37.165 24.802 1.00 14.05 146 GLN B O 1
ATOM 2178 N N . ILE B 1 147 ? -5.154 34.925 24.929 1.00 14.54 147 ILE B N 1
ATOM 2179 C CA . ILE B 1 147 ? -6.533 34.775 24.457 1.00 16.20 147 ILE B CA 1
ATOM 2180 C C . ILE B 1 147 ? -7.166 33.700 25.320 1.00 17.51 147 ILE B C 1
ATOM 2181 O O . ILE B 1 147 ? -6.518 32.729 25.696 1.00 17.12 147 ILE B O 1
ATOM 2186 N N . ARG B 1 148 ? -8.438 33.890 25.648 1.00 20.18 148 ARG B N 1
ATOM 2187 C CA . ARG B 1 148 ? -9.132 32.991 26.556 1.00 23.19 148 ARG B CA 1
ATOM 2188 C C . ARG B 1 148 ? -10.399 32.435 25.909 1.00 24.12 148 ARG B C 1
ATOM 2189 O O . ARG B 1 148 ? -10.937 33.029 24.972 1.00 24.06 148 ARG B O 1
ATOM 2197 N N . GLN B 1 149 ? -10.858 31.291 26.405 1.00 25.64 149 GLN B N 1
ATOM 2198 C CA . GLN B 1 149 ? -12.193 30.810 26.058 1.00 27.59 149 GLN B CA 1
ATOM 2199 C C . GLN B 1 149 ? -13.009 30.507 27.318 1.00 28.43 149 GLN B C 1
ATOM 2200 O O . GLN B 1 149 ? -12.469 30.007 28.316 1.00 29.36 149 GLN B O 1
#

Nearest PDB structures (foldseek):
  2dxq-assembly1_B  TM=9.868E-01  e=4.519E-25  Agrobacterium fabrum str. C58
  3fb3-assembly1_A  TM=8.668E-01  e=2.489E-12  Trypanosoma brucei
  1z4e-assembly1_B  TM=8.901E-01  e=1.462E-11  Halalkalibacterium halodurans C-125
  3t90-assembly1_A-2  TM=8.781E-01  e=8.585E-11  Arabidopsis thaliana
  1i21-assembly1_B  TM=8.605E-01  e=9.743E-11  Saccharomyces cerevisiae

Organism: Agrobacterium fabrum (strain C58 / ATCC 33970) (NCBI:txid176299)